Protein AF-A0A8T3LU41-F1 (afdb_monomer_lite)

Radius of gyration: 19.67 Å; chains: 1; bounding box: 50×42×49 Å

pLDDT: mean 90.22, std 8.87, range [57.34, 98.69]

Structure (mmCIF, N/CA/C/O backbone):
data_AF-A0A8T3LU41-F1
#
_entry.id   AF-A0A8T3LU41-F1
#
loop_
_atom_site.group_PDB
_atom_site.id
_atom_site.type_symbol
_atom_site.label_atom_id
_atom_site.label_alt_id
_atom_site.label_comp_id
_atom_site.label_asym_id
_atom_site.label_entity_id
_atom_site.label_seq_id
_atom_site.pdbx_PDB_ins_code
_atom_site.Cartn_x
_atom_site.Cartn_y
_atom_site.Cartn_z
_atom_site.occupancy
_atom_site.B_iso_or_equiv
_atom_site.auth_seq_id
_atom_site.auth_comp_id
_atom_site.auth_asym_id
_atom_site.auth_atom_id
_atom_site.pdbx_PDB_model_num
ATOM 1 N N . PRO A 1 1 ? 9.799 13.270 -17.208 1.00 57.34 1 PRO A N 1
ATOM 2 C CA . PRO A 1 1 ? 11.211 13.688 -16.975 1.00 57.34 1 PRO A CA 1
ATOM 3 C C . PRO A 1 1 ? 11.595 13.741 -15.487 1.00 57.34 1 PRO A C 1
ATOM 5 O O . PRO A 1 1 ? 12.651 13.237 -15.118 1.00 57.34 1 PRO A O 1
ATOM 8 N N . GLY A 1 2 ? 10.721 14.282 -14.623 1.00 73.06 2 GLY A N 1
ATOM 9 C CA . GLY A 1 2 ? 11.036 14.483 -13.202 1.00 73.06 2 GLY A CA 1
ATOM 10 C C . GLY A 1 2 ? 11.340 13.213 -12.392 1.00 73.06 2 GLY A C 1
ATOM 11 O O . GLY A 1 2 ? 12.185 13.254 -11.504 1.00 73.06 2 GLY A O 1
ATOM 12 N N . ALA A 1 3 ? 10.710 12.070 -12.693 1.00 74.19 3 ALA A N 1
ATOM 13 C CA . ALA A 1 3 ? 10.946 10.828 -11.945 1.00 74.19 3 ALA A CA 1
ATOM 14 C C . ALA A 1 3 ? 12.369 10.273 -12.144 1.00 74.19 3 ALA A C 1
ATOM 16 O O . ALA A 1 3 ? 13.062 10.038 -11.159 1.00 74.19 3 ALA A O 1
ATOM 17 N N . LEU A 1 4 ? 12.835 10.134 -13.392 1.00 77.62 4 LEU A N 1
ATOM 18 C CA . LEU A 1 4 ? 14.183 9.627 -13.700 1.00 77.62 4 LEU A CA 1
ATOM 19 C C . LEU A 1 4 ? 15.278 10.515 -13.098 1.00 77.62 4 LEU A C 1
ATOM 21 O O . LEU A 1 4 ? 16.237 10.003 -12.523 1.00 77.62 4 LEU A O 1
ATOM 25 N N . GLN A 1 5 ? 15.096 11.839 -13.147 1.00 80.00 5 GLN A N 1
ATOM 26 C CA . GLN A 1 5 ? 16.026 12.771 -12.513 1.00 80.00 5 GLN A CA 1
ATOM 27 C C . GLN A 1 5 ? 16.065 12.590 -10.989 1.00 80.00 5 GLN A C 1
ATOM 29 O O . GLN A 1 5 ? 17.136 12.663 -10.396 1.00 80.00 5 GLN A O 1
ATOM 34 N N . ARG A 1 6 ? 14.927 12.308 -10.339 1.00 78.50 6 ARG A N 1
ATOM 35 C CA . ARG A 1 6 ? 14.887 12.022 -8.896 1.00 78.50 6 ARG A CA 1
ATOM 36 C C . ARG A 1 6 ? 15.612 10.726 -8.537 1.00 78.50 6 ARG A C 1
ATOM 38 O O . ARG A 1 6 ? 16.368 10.737 -7.573 1.00 78.50 6 ARG A O 1
ATOM 45 N N . PHE A 1 7 ? 15.444 9.653 -9.314 1.00 77.75 7 PHE A N 1
ATOM 46 C CA . PHE A 1 7 ? 16.218 8.419 -9.114 1.00 77.75 7 PHE A CA 1
ATOM 47 C C . PHE A 1 7 ? 17.724 8.674 -9.254 1.00 77.75 7 PHE A C 1
ATOM 49 O O . PHE A 1 7 ? 18.499 8.247 -8.400 1.00 77.75 7 PHE A O 1
ATOM 56 N N . ALA A 1 8 ? 18.129 9.421 -10.289 1.00 78.44 8 ALA A N 1
ATOM 57 C CA . ALA A 1 8 ? 19.523 9.798 -10.505 1.00 78.44 8 ALA A CA 1
ATOM 58 C C . ALA A 1 8 ? 20.082 10.640 -9.344 1.00 78.44 8 ALA A C 1
ATOM 60 O O . ALA A 1 8 ? 21.148 10.325 -8.821 1.00 78.44 8 ALA A O 1
ATOM 61 N N . ASN A 1 9 ? 19.340 11.656 -8.889 1.00 79.88 9 ASN A N 1
ATOM 62 C CA . ASN A 1 9 ? 19.739 12.523 -7.775 1.00 79.88 9 ASN A CA 1
ATOM 63 C C . ASN A 1 9 ? 19.824 11.770 -6.440 1.00 79.88 9 ASN A C 1
ATOM 65 O O . ASN A 1 9 ? 20.700 12.059 -5.633 1.00 79.88 9 ASN A O 1
ATOM 69 N N . ALA A 1 10 ? 18.937 10.799 -6.211 1.00 73.44 10 ALA A N 1
ATOM 70 C CA . ALA A 1 10 ? 18.985 9.927 -5.038 1.00 73.44 10 ALA A CA 1
ATOM 71 C C . ALA A 1 10 ? 20.117 8.888 -5.120 1.00 73.44 10 ALA A C 1
ATOM 73 O O . ALA A 1 10 ? 20.327 8.127 -4.179 1.00 73.44 10 ALA A O 1
ATOM 74 N N . GLY A 1 11 ? 20.811 8.796 -6.262 1.00 75.00 11 GLY A N 1
ATOM 75 C CA . GLY A 1 11 ? 21.806 7.765 -6.526 1.00 75.00 11 GLY A CA 1
ATOM 76 C C . GLY A 1 11 ? 21.231 6.349 -6.478 1.00 75.00 11 GLY A C 1
ATOM 77 O O . GLY A 1 11 ? 22.011 5.400 -6.395 1.00 75.00 11 GLY A O 1
ATOM 78 N N . MET A 1 12 ? 19.907 6.190 -6.506 1.00 75.44 12 MET A N 1
ATOM 79 C CA . MET A 1 12 ? 19.256 4.906 -6.294 1.00 75.44 12 MET A CA 1
ATOM 80 C C . MET A 1 12 ? 19.425 4.050 -7.552 1.00 75.44 12 MET A C 1
ATOM 82 O O . MET A 1 12 ? 19.039 4.501 -8.630 1.00 75.44 12 MET A O 1
ATOM 86 N N . PRO A 1 13 ? 20.012 2.846 -7.466 1.00 76.00 13 PRO A N 1
ATOM 87 C CA . PRO A 1 13 ? 20.047 1.939 -8.603 1.00 76.00 13 PRO A CA 1
ATOM 88 C C . PRO A 1 13 ? 18.623 1.495 -8.956 1.00 76.00 13 PRO A C 1
ATOM 90 O O . PRO A 1 13 ? 17.845 1.146 -8.072 1.00 76.00 13 PRO A O 1
ATOM 93 N N . TYR A 1 14 ? 18.275 1.501 -10.243 1.00 78.56 14 TYR A N 1
ATOM 94 C CA . TYR A 1 14 ? 16.975 1.027 -10.718 1.00 78.56 14 TYR A CA 1
ATOM 95 C C . TYR A 1 14 ? 17.117 0.268 -12.045 1.00 78.56 14 TYR A C 1
ATOM 97 O O . TYR A 1 14 ? 17.849 0.719 -12.932 1.00 78.56 14 TYR A O 1
ATOM 105 N N . PRO A 1 15 ? 16.426 -0.871 -12.219 1.00 78.56 15 PRO A N 1
ATOM 106 C CA . PRO A 1 15 ? 16.186 -1.426 -13.543 1.00 78.56 15 PRO A CA 1
ATOM 107 C C . PRO A 1 15 ? 15.143 -0.562 -14.271 1.00 78.56 15 PRO A C 1
ATOM 109 O O . PRO A 1 15 ? 14.205 -0.046 -13.662 1.00 78.56 15 PRO A O 1
ATOM 112 N N . ASN A 1 16 ? 15.306 -0.385 -15.583 1.00 79.06 16 ASN A N 1
ATOM 113 C CA . ASN A 1 16 ? 14.401 0.415 -16.411 1.00 79.06 16 ASN A CA 1
ATOM 114 C C . ASN A 1 16 ? 13.978 -0.369 -17.656 1.00 79.06 16 ASN A C 1
ATOM 116 O O . ASN A 1 16 ? 14.805 -0.645 -18.522 1.00 79.06 16 ASN A O 1
ATOM 120 N N . GLY A 1 17 ? 12.688 -0.692 -17.761 1.00 79.06 17 GLY A N 1
ATOM 121 C CA . GLY A 1 17 ? 12.114 -1.396 -18.913 1.00 79.06 17 GLY A CA 1
ATOM 122 C C . GLY A 1 17 ? 11.902 -0.527 -20.160 1.00 79.06 17 GLY A C 1
ATOM 12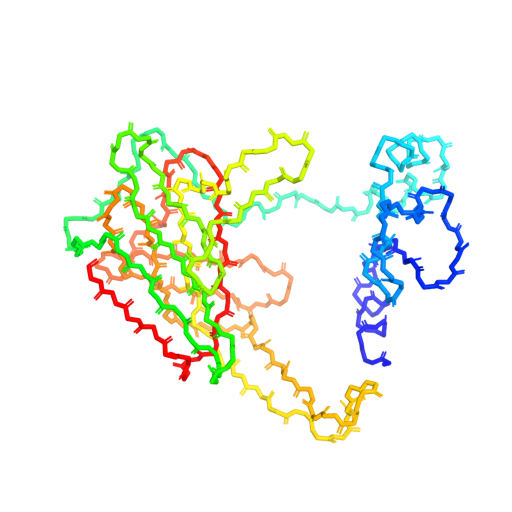3 O O . GLY A 1 17 ? 11.478 -1.050 -21.187 1.00 79.06 17 GLY A O 1
ATOM 124 N N . ILE A 1 18 ? 12.170 0.784 -20.084 1.00 76.69 18 ILE A N 1
ATOM 125 C CA . ILE A 1 18 ? 12.015 1.730 -21.204 1.00 76.69 18 ILE A CA 1
ATOM 126 C C . ILE A 1 18 ? 13.211 1.663 -22.157 1.00 76.69 18 ILE A C 1
ATOM 128 O O . ILE A 1 18 ? 13.024 1.566 -23.365 1.00 76.69 18 ILE A O 1
ATOM 132 N N . ASP A 1 19 ? 14.433 1.673 -21.619 1.00 67.19 19 ASP A N 1
ATOM 133 C CA . ASP A 1 19 ? 15.658 1.822 -22.421 1.00 67.19 19 ASP A CA 1
ATOM 134 C C . ASP A 1 19 ? 16.098 0.505 -23.095 1.00 67.19 19 ASP A C 1
ATOM 136 O O . ASP A 1 19 ? 17.157 0.441 -23.715 1.00 67.19 19 ASP A O 1
ATOM 140 N N . GLY A 1 20 ? 15.298 -0.565 -22.965 1.00 57.72 20 GLY A N 1
ATOM 141 C CA . GLY A 1 20 ? 15.475 -1.832 -23.687 1.00 57.72 20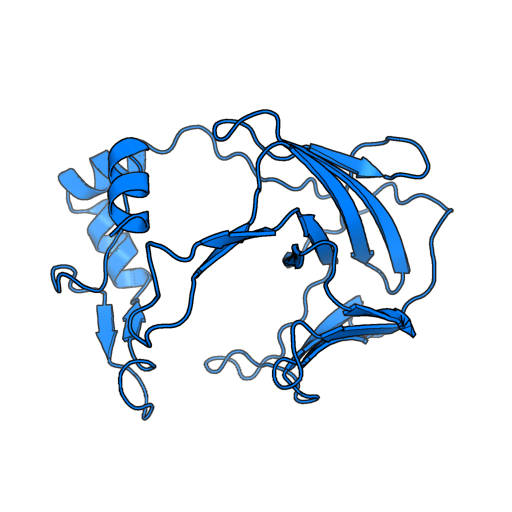 GLY A CA 1
ATOM 142 C C . GLY A 1 20 ? 16.754 -2.612 -23.357 1.00 57.72 20 GLY A C 1
ATOM 143 O O . GLY A 1 20 ? 17.119 -3.519 -24.095 1.00 57.72 20 GLY A O 1
ATOM 144 N N . GLY A 1 21 ? 17.446 -2.272 -22.267 1.00 64.81 21 GLY A N 1
ATOM 145 C CA . GLY A 1 21 ? 18.799 -2.764 -21.986 1.00 64.81 21 GLY A CA 1
ATOM 146 C C . GLY A 1 21 ? 18.903 -4.015 -21.114 1.00 64.81 21 GLY A C 1
ATOM 147 O O . GLY A 1 21 ? 20.021 -4.439 -20.828 1.00 64.81 21 GLY A O 1
ATOM 148 N N . TRP A 1 22 ? 17.786 -4.592 -20.661 1.00 74.88 22 TRP A N 1
ATOM 149 C CA . TRP A 1 22 ? 17.826 -5.700 -19.706 1.00 74.88 22 TRP A CA 1
ATOM 150 C C . TRP A 1 22 ? 17.143 -6.962 -20.245 1.00 74.88 22 TRP A C 1
ATOM 152 O O . TRP A 1 22 ? 15.945 -6.915 -20.533 1.00 74.88 22 TRP A O 1
ATOM 162 N N . PRO A 1 23 ? 17.864 -8.098 -20.345 1.00 78.56 23 PRO A N 1
ATOM 163 C CA . PRO A 1 23 ? 17.355 -9.324 -20.969 1.00 78.56 23 PRO A CA 1
ATOM 164 C C . PRO A 1 23 ? 16.219 -9.997 -20.183 1.00 78.56 23 PRO A C 1
ATOM 166 O O . PRO A 1 23 ? 15.550 -10.877 -20.712 1.00 78.56 23 PRO A O 1
ATOM 169 N N . TRP A 1 24 ? 15.979 -9.580 -18.938 1.00 87.06 24 TRP A N 1
ATOM 170 C CA . TRP A 1 24 ? 14.912 -10.101 -18.083 1.00 87.06 24 TRP A CA 1
ATOM 171 C C . TRP A 1 24 ? 13.568 -9.376 -18.236 1.00 87.06 24 TRP A C 1
ATOM 173 O O . TRP A 1 24 ? 12.600 -9.784 -17.605 1.00 87.06 24 TRP A O 1
ATOM 183 N N . TYR A 1 25 ? 13.456 -8.319 -19.047 1.00 90.25 25 TYR A N 1
ATOM 184 C CA . TYR A 1 25 ? 12.139 -7.777 -19.404 1.00 90.25 25 TYR A CA 1
ATOM 185 C C . TYR A 1 25 ? 11.573 -8.516 -20.613 1.00 90.25 25 TYR A C 1
ATOM 187 O O . TYR A 1 25 ? 12.199 -8.558 -21.670 1.00 90.25 25 TYR A O 1
ATOM 195 N N . GLN A 1 26 ? 10.360 -9.047 -20.485 1.00 88.44 26 GLN A N 1
ATOM 196 C CA . GLN A 1 26 ? 9.718 -9.828 -21.539 1.00 88.44 26 GLN A CA 1
ATOM 197 C C . GLN A 1 26 ? 8.291 -9.361 -21.797 1.00 88.44 26 GLN A C 1
ATOM 199 O O . GLN A 1 26 ? 7.607 -8.846 -20.910 1.00 88.44 26 GLN A O 1
ATOM 204 N N . ARG A 1 27 ? 7.835 -9.541 -23.041 1.00 90.62 27 ARG A N 1
ATOM 205 C CA . ARG A 1 27 ? 6.422 -9.384 -23.385 1.00 90.62 27 ARG A CA 1
ATOM 206 C C . ARG A 1 27 ? 5.726 -10.718 -23.148 1.00 90.62 27 ARG A C 1
ATOM 208 O O . ARG A 1 27 ? 6.137 -11.712 -23.736 1.00 90.62 27 ARG A O 1
ATOM 215 N N . TYR A 1 28 ? 4.707 -10.738 -22.298 1.00 88.62 28 TYR A N 1
ATOM 216 C CA . TYR A 1 28 ? 4.035 -11.972 -21.888 1.00 88.62 28 TYR A CA 1
ATOM 217 C C . TYR A 1 28 ? 2.511 -11.827 -21.927 1.00 88.62 28 TYR A C 1
ATOM 219 O O . TYR A 1 28 ? 1.967 -10.740 -21.715 1.00 88.62 28 TYR A O 1
ATOM 227 N N . GLY A 1 29 ? 1.831 -12.941 -22.202 1.00 87.06 29 GLY A N 1
ATOM 228 C CA . GLY A 1 29 ? 0.376 -13.015 -22.289 1.00 87.06 29 GLY A CA 1
ATOM 229 C C . GLY A 1 29 ? -0.209 -12.423 -23.576 1.00 87.06 29 GLY A C 1
ATOM 230 O O . GLY A 1 29 ? 0.495 -12.054 -24.515 1.00 87.06 29 GLY A O 1
ATOM 231 N N . SER A 1 30 ? -1.538 -12.349 -23.617 1.00 88.19 30 SER A N 1
ATOM 232 C CA . SER A 1 30 ? -2.324 -11.871 -24.766 1.00 88.19 30 SER A CA 1
ATOM 233 C C . SER A 1 30 ? -2.672 -10.380 -24.703 1.00 88.19 30 SER A C 1
ATOM 235 O O . SER A 1 30 ? -3.297 -9.848 -25.623 1.00 88.19 30 SER A O 1
ATOM 237 N N . ARG A 1 31 ? -2.292 -9.688 -23.621 1.00 90.38 31 ARG A N 1
ATOM 238 C CA . ARG A 1 31 ? -2.600 -8.268 -23.423 1.00 90.38 31 ARG A CA 1
ATOM 239 C C . ARG A 1 31 ? -1.860 -7.413 -24.460 1.00 90.38 31 ARG A C 1
ATOM 241 O O . ARG A 1 31 ? -0.708 -7.671 -24.810 1.00 90.38 31 ARG A O 1
ATOM 248 N N . GLY A 1 32 ? -2.526 -6.367 -24.943 1.00 92.38 32 GLY A N 1
ATOM 249 C CA . GLY A 1 32 ? -1.908 -5.379 -25.824 1.00 92.38 32 GLY A CA 1
ATOM 250 C C . GLY A 1 32 ? -0.893 -4.511 -25.079 1.00 92.38 32 GLY A C 1
ATOM 251 O O . GLY A 1 32 ? -1.042 -4.242 -23.884 1.00 92.38 32 GLY A O 1
ATOM 252 N N . ALA A 1 33 ? 0.129 -4.029 -25.789 1.00 89.69 33 ALA A N 1
ATOM 253 C CA . ALA A 1 33 ? 0.989 -2.977 -25.260 1.00 89.69 33 ALA A CA 1
ATOM 254 C C . ALA A 1 33 ? 0.140 -1.735 -24.901 1.00 89.69 33 ALA A C 1
ATOM 256 O O . ALA A 1 33 ? -0.801 -1.421 -25.631 1.00 89.69 33 ALA A O 1
ATOM 257 N N . PRO A 1 34 ? 0.452 -1.019 -23.804 1.00 89.50 34 PRO A N 1
ATOM 258 C CA . PRO A 1 34 ? 1.630 -1.174 -22.942 1.00 89.50 34 PRO A CA 1
ATOM 259 C C . PRO A 1 34 ? 1.476 -2.175 -21.774 1.00 89.50 34 PRO A C 1
ATOM 261 O O . PRO A 1 34 ? 2.394 -2.289 -20.967 1.00 89.50 34 PRO A O 1
ATOM 264 N N . HIS A 1 35 ? 0.375 -2.926 -21.677 1.00 90.44 35 HIS A N 1
ATOM 265 C CA . HIS A 1 35 ? 0.000 -3.739 -20.503 1.00 90.44 35 HIS A CA 1
ATOM 266 C C . HIS A 1 35 ? 0.510 -5.187 -20.527 1.00 90.44 35 HIS A C 1
ATOM 268 O O . HIS A 1 35 ? -0.131 -6.084 -19.985 1.00 90.44 35 HIS A O 1
ATOM 274 N N . ASN A 1 36 ? 1.632 -5.428 -21.198 1.00 92.31 36 ASN A N 1
ATOM 275 C CA . ASN A 1 36 ? 2.164 -6.771 -21.421 1.00 92.31 36 ASN A CA 1
ATOM 276 C C . ASN A 1 36 ? 3.664 -6.893 -21.141 1.00 92.31 36 ASN A C 1
ATOM 278 O O . ASN A 1 36 ? 4.271 -7.858 -21.585 1.00 92.31 36 ASN A O 1
ATOM 282 N N . LEU A 1 37 ? 4.281 -5.911 -20.473 1.00 91.56 37 LEU A N 1
ATOM 283 C CA . LEU A 1 37 ? 5.681 -5.988 -20.046 1.00 91.56 37 LEU A CA 1
ATOM 284 C C . LEU A 1 37 ? 5.771 -6.631 -18.660 1.00 91.56 37 LEU A C 1
ATOM 286 O O . LEU A 1 37 ? 5.194 -6.106 -17.712 1.00 91.56 37 LEU A O 1
ATOM 290 N N . TYR A 1 38 ? 6.540 -7.704 -18.545 1.00 91.06 38 TYR A N 1
ATOM 291 C CA . TYR A 1 38 ? 6.796 -8.427 -17.302 1.00 91.06 38 TYR A CA 1
ATOM 292 C C . TYR A 1 38 ? 8.304 -8.569 -17.072 1.00 91.06 38 TYR A C 1
ATOM 294 O O . TYR A 1 38 ? 9.107 -8.321 -17.977 1.00 91.06 38 TYR A O 1
ATOM 302 N N . VAL A 1 39 ? 8.684 -8.945 -15.851 1.00 91.06 39 VAL A N 1
ATOM 303 C CA . VAL A 1 39 ? 10.070 -9.229 -15.460 1.00 91.06 39 VAL A CA 1
ATOM 304 C C . VAL A 1 39 ? 10.210 -10.711 -15.145 1.00 91.06 39 VAL A C 1
ATOM 306 O O . VAL A 1 39 ? 9.471 -11.232 -14.314 1.00 91.06 39 VAL A O 1
ATOM 309 N N . ASP A 1 40 ? 11.196 -11.356 -15.755 1.00 90.62 40 ASP A N 1
ATOM 310 C CA . ASP A 1 40 ? 11.737 -12.633 -15.304 1.00 90.62 40 ASP A CA 1
ATOM 311 C C . ASP A 1 40 ? 12.601 -12.397 -14.055 1.00 90.62 40 ASP A C 1
ATOM 313 O O . ASP A 1 40 ? 13.739 -11.923 -14.126 1.00 90.62 40 ASP A O 1
ATOM 317 N N . LEU A 1 41 ? 12.024 -12.667 -12.882 1.00 89.81 41 LEU A N 1
ATOM 318 C CA . LEU A 1 41 ? 12.687 -12.429 -11.601 1.00 89.81 41 LEU A CA 1
ATOM 319 C C . LEU A 1 41 ? 13.887 -13.353 -11.374 1.00 89.81 41 LEU A C 1
ATOM 321 O O . LEU A 1 41 ? 14.828 -12.939 -10.697 1.00 89.81 41 LEU A O 1
ATOM 325 N N . GLU A 1 42 ? 13.864 -14.577 -11.903 1.00 90.31 42 GLU A N 1
ATOM 326 C CA . GLU A 1 42 ? 14.973 -15.526 -11.766 1.00 90.31 42 GLU A CA 1
ATOM 327 C C . GLU A 1 42 ? 16.145 -15.076 -12.637 1.00 90.31 42 GLU A C 1
ATOM 329 O O . GLU A 1 42 ? 17.227 -14.808 -12.112 1.00 90.31 42 GLU A O 1
ATOM 334 N N . GLY A 1 43 ? 15.891 -14.811 -13.923 1.00 89.06 43 GLY A N 1
ATOM 335 C CA . GLY A 1 43 ? 16.901 -14.270 -14.831 1.00 89.06 43 GLY A CA 1
ATOM 336 C C . GLY A 1 43 ? 17.483 -12.931 -14.358 1.00 89.06 43 GLY A C 1
ATOM 337 O O . GLY A 1 43 ? 18.683 -12.680 -14.502 1.00 89.06 43 GLY A O 1
ATOM 338 N N . MET A 1 44 ? 16.669 -12.073 -13.730 1.00 88.56 44 MET A N 1
ATOM 339 C CA . MET A 1 44 ? 17.159 -10.843 -13.102 1.00 88.56 44 MET A CA 1
ATOM 340 C C . MET A 1 44 ? 18.101 -11.136 -11.925 1.00 88.56 44 MET A C 1
ATOM 342 O O . MET A 1 44 ? 19.168 -10.527 -11.841 1.00 88.56 44 MET A O 1
ATOM 346 N N . ARG A 1 45 ? 17.735 -12.045 -11.010 1.00 88.06 45 ARG A N 1
ATOM 347 C CA . ARG A 1 45 ? 18.567 -12.402 -9.843 1.00 88.06 45 ARG A CA 1
ATOM 348 C C . ARG A 1 45 ? 19.903 -13.005 -10.266 1.00 88.06 45 ARG A C 1
ATOM 350 O O . ARG A 1 45 ? 20.936 -12.593 -9.739 1.00 88.06 45 ARG A O 1
ATOM 357 N N . ASP A 1 46 ? 19.894 -13.890 -11.255 1.00 88.38 46 ASP A N 1
ATOM 358 C CA . ASP A 1 46 ? 21.111 -14.488 -11.805 1.00 88.38 46 ASP A CA 1
ATOM 359 C C . ASP A 1 46 ? 22.031 -13.432 -12.420 1.00 88.38 46 ASP A C 1
ATOM 361 O O . ASP A 1 46 ? 23.242 -13.420 -12.175 1.00 88.38 46 ASP A O 1
ATOM 365 N N . ALA A 1 47 ? 21.467 -12.481 -13.167 1.00 83.94 47 ALA A N 1
ATOM 366 C CA . ALA A 1 47 ? 22.242 -11.383 -13.725 1.00 83.94 47 ALA A CA 1
ATOM 367 C C . ALA A 1 47 ? 22.821 -10.460 -12.640 1.00 83.94 47 ALA A C 1
ATOM 369 O O . ALA A 1 47 ? 23.978 -10.051 -12.750 1.00 83.94 47 ALA A O 1
ATOM 370 N N . LEU A 1 48 ? 22.062 -10.153 -11.580 1.00 83.69 48 LEU A N 1
ATOM 371 C CA . LEU A 1 48 ? 22.559 -9.382 -10.433 1.00 83.69 48 LEU A CA 1
ATOM 372 C C . LEU A 1 48 ? 23.713 -10.100 -9.713 1.00 83.69 48 LEU A C 1
ATOM 374 O O . LEU A 1 48 ? 24.653 -9.440 -9.275 1.00 83.69 48 LEU A O 1
ATOM 378 N N . ALA A 1 49 ? 23.667 -11.431 -9.610 1.00 84.19 49 ALA A N 1
ATOM 379 C CA . ALA A 1 49 ? 24.698 -12.227 -8.944 1.00 84.19 49 ALA A CA 1
ATOM 380 C C . ALA A 1 49 ? 25.983 -12.379 -9.778 1.00 84.19 49 ALA A C 1
ATOM 382 O O . ALA A 1 49 ? 27.079 -12.442 -9.220 1.00 84.19 49 ALA A O 1
ATOM 383 N N . THR A 1 50 ? 25.864 -12.433 -11.106 1.00 84.88 50 THR A N 1
ATOM 384 C CA . THR A 1 50 ? 26.978 -12.764 -12.013 1.00 84.88 50 THR A CA 1
ATOM 385 C C . THR A 1 50 ? 27.626 -11.550 -12.678 1.00 84.88 50 THR A C 1
ATOM 387 O O . THR A 1 50 ? 28.804 -11.595 -13.037 1.00 84.88 50 THR A O 1
ATOM 390 N N . ASN A 1 51 ? 26.907 -10.437 -12.830 1.00 84.94 51 ASN A N 1
ATOM 391 C CA . ASN A 1 51 ? 27.447 -9.219 -13.423 1.00 84.94 51 ASN A CA 1
ATOM 392 C C . ASN A 1 51 ? 28.027 -8.298 -12.340 1.00 84.94 51 ASN A C 1
ATOM 394 O O . ASN A 1 51 ? 27.293 -7.728 -11.537 1.00 84.94 51 ASN A O 1
ATOM 398 N N . THR A 1 52 ? 29.343 -8.073 -12.356 1.00 83.44 52 THR A N 1
ATOM 399 C CA . THR A 1 52 ? 30.046 -7.283 -11.328 1.00 83.44 52 THR A CA 1
ATOM 400 C C . THR A 1 52 ? 29.510 -5.858 -11.168 1.00 83.44 52 THR A C 1
ATOM 402 O O . THR A 1 52 ? 29.443 -5.355 -10.049 1.00 83.44 52 THR A O 1
ATOM 405 N N . ARG A 1 53 ? 29.090 -5.200 -12.259 1.00 82.12 53 ARG A N 1
ATOM 406 C CA . ARG A 1 53 ? 28.508 -3.849 -12.190 1.00 82.12 53 ARG A CA 1
ATOM 407 C C . ARG A 1 53 ? 27.150 -3.875 -11.495 1.00 82.12 53 ARG A C 1
ATOM 409 O O . ARG A 1 53 ? 26.864 -2.992 -10.695 1.00 82.12 53 ARG A O 1
ATOM 416 N N . LEU A 1 54 ? 26.315 -4.859 -11.815 1.00 78.00 54 LEU A N 1
ATOM 417 C CA . LEU A 1 54 ? 25.001 -5.014 -11.198 1.00 78.00 54 LEU A CA 1
ATOM 418 C C . LEU A 1 54 ? 25.100 -5.418 -9.734 1.00 78.00 54 LEU A C 1
ATOM 420 O O . LEU A 1 54 ? 24.420 -4.824 -8.901 1.00 78.00 54 LEU A O 1
ATOM 424 N N . LYS A 1 55 ? 26.005 -6.346 -9.419 1.00 81.38 55 LYS A N 1
ATOM 425 C CA . LYS A 1 55 ? 26.331 -6.712 -8.047 1.00 81.38 55 LYS A CA 1
ATOM 426 C C . LYS A 1 55 ? 26.766 -5.491 -7.238 1.00 81.38 55 LYS A C 1
ATOM 428 O O . LYS A 1 55 ? 26.201 -5.232 -6.185 1.00 81.38 55 LYS A O 1
ATOM 433 N N . ALA A 1 56 ? 27.693 -4.690 -7.767 1.00 82.31 56 ALA A N 1
ATOM 434 C CA . ALA A 1 56 ? 28.147 -3.474 -7.099 1.00 82.31 56 ALA A CA 1
ATOM 435 C C . ALA A 1 56 ? 27.017 -2.455 -6.875 1.00 82.31 56 ALA A C 1
ATOM 437 O O . ALA A 1 56 ? 27.060 -1.716 -5.902 1.00 82.31 56 ALA A O 1
ATOM 438 N N . LEU A 1 57 ? 26.008 -2.394 -7.751 1.00 77.56 57 LEU A N 1
ATOM 439 C CA . LEU A 1 57 ? 24.824 -1.557 -7.539 1.00 77.56 57 LEU A CA 1
ATOM 440 C C . LEU A 1 57 ? 23.891 -2.136 -6.468 1.00 77.56 57 LEU A C 1
ATOM 442 O O . LEU A 1 57 ? 23.389 -1.371 -5.653 1.00 77.56 57 LEU A O 1
ATOM 446 N N . ALA A 1 58 ? 23.671 -3.452 -6.453 1.00 75.25 58 ALA A N 1
ATOM 447 C CA . ALA A 1 58 ? 22.861 -4.122 -5.436 1.00 75.25 58 ALA A CA 1
ATOM 448 C C . ALA A 1 58 ? 23.485 -4.005 -4.034 1.00 75.25 58 ALA A C 1
ATOM 450 O O . ALA A 1 58 ? 22.775 -3.747 -3.068 1.00 75.25 58 ALA A O 1
ATOM 451 N N . ASP A 1 59 ? 24.813 -4.090 -3.940 1.00 78.88 59 ASP A N 1
ATOM 452 C CA . ASP A 1 59 ? 25.566 -3.957 -2.687 1.00 78.88 59 ASP A CA 1
ATOM 453 C C . ASP A 1 59 ? 25.557 -2.512 -2.123 1.00 78.88 59 ASP A C 1
ATOM 455 O O . ASP A 1 59 ? 26.031 -2.286 -1.014 1.00 78.88 59 ASP A O 1
ATOM 459 N N . ARG A 1 60 ? 25.025 -1.515 -2.857 1.00 74.75 60 ARG A N 1
ATOM 460 C CA . ARG A 1 60 ? 24.848 -0.128 -2.362 1.00 74.75 60 ARG A CA 1
ATOM 461 C C . ARG A 1 60 ? 23.614 0.059 -1.485 1.00 74.75 60 ARG A C 1
ATOM 463 O O . ARG A 1 60 ? 23.393 1.165 -0.996 1.00 74.75 60 ARG A O 1
ATOM 470 N N . VAL A 1 61 ? 22.763 -0.954 -1.372 1.00 66.62 61 VAL A N 1
ATOM 471 C CA . VAL A 1 61 ? 21.600 -0.887 -0.491 1.00 66.62 61 VAL A CA 1
ATOM 472 C C . VAL A 1 61 ? 22.108 -1.017 0.947 1.00 66.62 61 VAL A C 1
ATOM 474 O O . VAL A 1 61 ? 22.679 -2.042 1.307 1.00 66.62 61 VAL A O 1
ATOM 477 N N . ASP A 1 62 ? 21.933 0.045 1.737 1.00 65.19 62 ASP A N 1
ATOM 478 C CA . ASP A 1 62 ? 22.202 0.053 3.180 1.00 65.19 62 ASP A CA 1
ATOM 479 C C . ASP A 1 62 ? 21.269 -0.926 3.928 1.00 65.19 62 ASP A C 1
ATOM 481 O O . ASP A 1 62 ? 20.466 -1.642 3.326 1.00 65.19 62 ASP A O 1
ATOM 485 N N . GLU A 1 63 ? 21.346 -0.951 5.263 1.00 68.69 63 GLU A N 1
ATOM 486 C CA . GLU A 1 63 ? 20.455 -1.743 6.117 1.00 68.69 63 GLU A CA 1
ATOM 487 C C . GLU A 1 63 ? 18.986 -1.658 5.672 1.00 68.69 63 GLU A C 1
ATOM 489 O O . GLU A 1 63 ? 18.418 -0.572 5.513 1.00 68.69 63 GLU A O 1
ATOM 494 N N . LEU A 1 64 ? 18.359 -2.825 5.496 1.00 67.81 64 LEU A N 1
ATOM 495 C CA . LEU A 1 64 ? 16.931 -2.923 5.229 1.00 67.81 64 LEU A CA 1
ATOM 496 C C . LEU A 1 64 ? 16.167 -2.295 6.395 1.00 67.81 64 LEU A C 1
ATOM 498 O O . LEU A 1 64 ? 16.306 -2.714 7.541 1.00 67.81 64 LEU A O 1
ATOM 502 N N . ARG A 1 65 ? 15.326 -1.309 6.087 1.00 69.06 65 ARG A N 1
ATOM 503 C CA . ARG A 1 65 ? 14.450 -0.649 7.061 1.00 69.06 65 ARG A CA 1
ATOM 504 C C . ARG A 1 65 ? 13.012 -1.077 6.795 1.00 69.06 65 ARG A C 1
ATOM 506 O O . ARG A 1 65 ? 12.308 -0.369 6.069 1.00 69.06 65 ARG A O 1
ATOM 513 N N . PRO A 1 66 ? 12.580 -2.249 7.293 1.00 74.12 66 PRO A N 1
ATOM 514 C CA . PRO A 1 66 ? 11.193 -2.654 7.147 1.00 74.12 66 PRO A CA 1
ATOM 515 C C . PRO A 1 66 ? 10.308 -1.610 7.846 1.00 74.12 66 PRO A C 1
ATOM 517 O O . PRO A 1 66 ? 10.576 -1.259 8.994 1.00 74.12 66 PRO A O 1
ATOM 520 N N . PRO A 1 67 ? 9.269 -1.081 7.180 1.00 79.19 67 PRO A N 1
ATOM 521 C CA . PRO A 1 67 ? 8.399 -0.069 7.781 1.00 79.19 67 PRO A CA 1
ATOM 522 C C . PRO A 1 67 ? 7.485 -0.636 8.879 1.00 79.19 67 PRO A C 1
ATOM 524 O O . PRO A 1 67 ? 6.808 0.134 9.554 1.00 79.19 67 PRO A O 1
ATOM 527 N N . TRP A 1 68 ? 7.457 -1.963 9.048 1.00 89.50 68 TRP A N 1
ATOM 528 C CA . TRP A 1 68 ? 6.485 -2.690 9.860 1.00 89.50 68 TRP A CA 1
ATOM 529 C C . TRP A 1 68 ? 7.160 -3.560 10.914 1.00 89.50 68 TRP A C 1
ATOM 531 O O . TRP A 1 68 ? 8.204 -4.161 10.653 1.00 89.50 68 TRP A O 1
ATOM 541 N N . GLN A 1 69 ? 6.509 -3.667 12.069 1.00 92.12 69 GLN A N 1
ATOM 542 C CA . GLN A 1 69 ? 6.844 -4.615 13.125 1.00 92.12 69 GLN A CA 1
ATOM 543 C C . GLN A 1 69 ? 5.764 -5.695 13.178 1.00 92.12 69 GLN A C 1
ATOM 545 O O . GLN A 1 69 ? 4.574 -5.399 13.033 1.00 92.12 69 GLN A O 1
ATOM 550 N N . PHE A 1 70 ? 6.188 -6.946 13.354 1.00 95.19 70 PHE A N 1
ATOM 551 C CA . PHE A 1 70 ? 5.296 -8.098 13.369 1.00 95.19 70 PHE A CA 1
ATOM 552 C C . PHE A 1 70 ? 5.441 -8.876 14.671 1.00 95.19 70 PHE A C 1
ATOM 554 O O . PHE A 1 70 ? 6.557 -9.090 15.141 1.00 95.19 70 PHE A O 1
ATOM 561 N N . SER A 1 71 ? 4.311 -9.322 15.208 1.00 96.06 71 SER A N 1
ATOM 562 C CA . SER A 1 71 ? 4.219 -10.167 16.398 1.00 96.06 71 SER A CA 1
ATOM 563 C C . SER A 1 71 ? 3.064 -11.142 16.209 1.00 96.06 71 SER A C 1
ATOM 565 O O . SER A 1 71 ? 2.023 -10.749 15.684 1.00 96.06 71 SER A O 1
ATOM 567 N N . ASP A 1 72 ? 3.218 -12.396 16.635 1.00 95.31 72 ASP A N 1
ATOM 568 C CA . ASP A 1 72 ? 2.110 -13.365 16.647 1.00 95.31 72 ASP A CA 1
ATOM 569 C C . ASP A 1 72 ? 0.965 -12.886 17.568 1.00 95.31 72 ASP A C 1
ATOM 571 O O . ASP A 1 72 ? -0.225 -13.081 17.287 1.00 95.31 72 ASP A O 1
ATOM 575 N N . GLU A 1 73 ? 1.328 -12.145 18.618 1.00 95.12 73 GLU A N 1
ATOM 576 C CA . GLU A 1 73 ? 0.435 -11.518 19.590 1.00 95.12 73 GLU A CA 1
ATOM 577 C C . GLU A 1 73 ? 0.651 -9.993 19.587 1.00 95.12 73 GLU A C 1
ATOM 579 O O . GLU A 1 73 ? 1.259 -9.448 20.509 1.00 95.12 73 GLU A O 1
ATOM 584 N N . PRO A 1 74 ? 0.204 -9.276 18.536 1.00 95.81 74 PRO A N 1
ATOM 585 C CA . PRO A 1 74 ? 0.385 -7.833 18.458 1.00 95.81 74 PRO A CA 1
ATOM 586 C C . PRO A 1 74 ? -0.450 -7.145 19.542 1.00 95.81 74 PRO A C 1
ATOM 588 O O . PRO A 1 74 ? -1.629 -7.470 19.729 1.00 95.81 74 PRO A O 1
ATOM 591 N N . ALA A 1 75 ? 0.144 -6.165 20.224 1.00 95.25 75 ALA A N 1
ATOM 592 C CA . ALA A 1 75 ? -0.521 -5.363 21.250 1.00 95.25 75 ALA A CA 1
ATOM 593 C C . ALA A 1 75 ? -1.508 -4.353 20.625 1.00 95.25 75 ALA A C 1
ATOM 595 O O . ALA A 1 75 ? -1.234 -3.159 20.526 1.00 95.25 75 ALA A O 1
ATOM 596 N N . LEU A 1 76 ? -2.662 -4.843 20.162 1.00 96.56 76 LEU A N 1
ATOM 597 C CA . LEU A 1 76 ? -3.717 -4.017 19.570 1.00 96.56 76 LEU A CA 1
ATOM 598 C C . LEU A 1 76 ? -4.546 -3.320 20.671 1.00 96.56 76 LEU A C 1
ATOM 600 O O . LEU A 1 76 ? -5.026 -4.011 21.574 1.00 96.56 76 LEU A O 1
ATOM 604 N N . PRO A 1 77 ? -4.789 -1.997 20.591 1.00 96.69 77 PRO A N 1
ATOM 605 C CA . PRO A 1 77 ? -5.617 -1.291 21.569 1.00 96.69 77 PRO A CA 1
ATOM 606 C C . PRO A 1 77 ? -7.059 -1.813 21.631 1.00 96.69 77 PRO A C 1
ATOM 608 O O . PRO A 1 77 ? -7.620 -2.255 20.627 1.00 96.69 77 PRO A O 1
ATOM 611 N N . GLU A 1 78 ? -7.718 -1.686 22.786 1.00 95.94 78 GLU A N 1
ATOM 612 C CA . GLU A 1 78 ? -9.154 -1.994 22.886 1.00 95.94 78 GLU A CA 1
ATOM 613 C C . GLU A 1 78 ? -9.992 -1.053 22.005 1.00 95.94 78 GLU A C 1
ATOM 615 O O . GLU A 1 78 ? -10.932 -1.490 21.330 1.00 95.94 78 GLU A O 1
ATOM 620 N N . GLU A 1 79 ? -9.623 0.234 21.959 1.00 97.50 79 GLU A N 1
ATOM 621 C CA . GLU A 1 79 ? -10.293 1.239 21.136 1.00 97.50 79 GLU A CA 1
ATOM 622 C C . GLU A 1 79 ? -10.134 0.921 19.646 1.00 97.50 79 GLU A C 1
ATOM 624 O O . GLU A 1 79 ? -9.079 1.084 19.032 1.00 97.50 79 GLU A O 1
ATOM 629 N N . SER A 1 80 ? -11.222 0.438 19.060 1.00 97.44 80 SER A N 1
ATOM 630 C CA . SER A 1 80 ? -11.271 -0.004 17.674 1.00 97.44 80 SER A CA 1
ATOM 631 C C . SER A 1 80 ? -12.715 -0.172 17.225 1.00 97.44 80 SER A C 1
ATOM 633 O O . SER A 1 80 ? -13.645 -0.237 18.034 1.00 97.44 80 SER A O 1
ATOM 635 N N . ARG A 1 81 ? -12.916 -0.254 15.912 1.00 97.56 81 ARG A N 1
ATOM 636 C CA . ARG A 1 81 ? -14.245 -0.389 15.305 1.00 97.56 81 ARG A CA 1
ATOM 637 C C . ARG A 1 81 ? -14.301 -1.667 14.487 1.00 97.56 81 ARG A C 1
ATOM 639 O O . ARG A 1 81 ? -13.367 -1.940 13.743 1.00 97.56 81 ARG A O 1
ATOM 646 N N . SER A 1 82 ? -15.379 -2.436 14.599 1.00 97.62 82 SER A N 1
ATOM 647 C CA . SER A 1 82 ? -15.606 -3.571 13.699 1.00 97.62 82 SER A CA 1
ATOM 648 C C . SER A 1 82 ? -15.837 -3.056 12.281 1.00 97.62 82 SER A C 1
ATOM 650 O O . SER A 1 82 ? -16.662 -2.162 12.088 1.00 97.62 82 SER A O 1
ATOM 652 N N . VAL A 1 83 ? -15.113 -3.607 11.309 1.00 97.56 83 VAL A N 1
ATOM 653 C CA . VAL A 1 83 ? -15.226 -3.238 9.894 1.00 97.56 83 VAL A CA 1
ATOM 654 C C . VAL A 1 83 ? -15.119 -4.507 9.062 1.00 97.56 83 VAL A C 1
ATOM 656 O O . VAL A 1 83 ? -14.076 -5.155 9.037 1.00 97.56 83 VAL A O 1
ATOM 659 N N . ASN A 1 84 ? -16.199 -4.849 8.365 1.00 96.50 84 ASN A N 1
ATOM 660 C CA . ASN A 1 84 ? -16.229 -5.993 7.461 1.00 96.50 84 ASN A CA 1
ATOM 661 C C . ASN A 1 84 ? -15.883 -5.590 6.033 1.00 96.50 84 ASN A C 1
ATOM 663 O O . ASN A 1 84 ? -15.438 -6.423 5.248 1.00 96.50 84 ASN A O 1
ATOM 667 N N . LYS A 1 85 ? -16.098 -4.326 5.669 1.00 97.50 85 LYS A N 1
ATOM 668 C CA . LYS A 1 85 ? -15.816 -3.839 4.327 1.00 97.50 85 LYS A CA 1
ATOM 669 C C . LYS A 1 85 ? -15.277 -2.420 4.339 1.00 97.50 85 LYS A C 1
ATOM 671 O O . LYS A 1 85 ? -15.800 -1.554 5.032 1.00 97.50 85 LYS A O 1
ATOM 676 N N . VAL A 1 86 ? -14.266 -2.189 3.509 1.00 97.75 86 VAL A N 1
ATOM 677 C CA . VAL A 1 86 ? -13.683 -0.879 3.220 1.00 97.75 86 VAL A CA 1
ATOM 678 C C . VAL A 1 86 ? -13.872 -0.602 1.735 1.00 97.75 86 VAL A C 1
ATOM 680 O O . VAL A 1 86 ? -13.299 -1.297 0.901 1.00 97.75 86 VAL A O 1
ATOM 683 N N . ASP A 1 87 ? -14.668 0.407 1.394 1.00 96.56 87 ASP A N 1
ATOM 684 C CA . ASP A 1 87 ? -14.867 0.876 0.020 1.00 96.56 87 ASP A CA 1
ATOM 685 C C . ASP A 1 87 ? -14.141 2.209 -0.186 1.00 96.56 87 ASP A C 1
ATOM 687 O O . ASP A 1 87 ? -14.391 3.190 0.520 1.00 96.56 87 ASP A O 1
ATOM 691 N N . ILE A 1 88 ? -13.274 2.266 -1.195 1.00 96.19 88 ILE A N 1
ATOM 692 C CA . ILE A 1 88 ? -12.442 3.424 -1.521 1.00 96.19 88 ILE A CA 1
ATOM 693 C C . ILE A 1 88 ? -12.826 3.947 -2.902 1.00 96.19 88 ILE A C 1
ATOM 695 O O . ILE A 1 88 ? -12.994 3.193 -3.864 1.00 96.19 88 ILE A O 1
ATOM 699 N N . ARG A 1 89 ? -12.971 5.272 -3.004 1.00 91.62 89 ARG A N 1
ATOM 700 C CA . ARG A 1 89 ? -13.204 5.981 -4.265 1.00 91.62 89 ARG A CA 1
ATOM 701 C C . ARG A 1 89 ? -12.254 7.160 -4.387 1.00 91.62 89 ARG A C 1
ATOM 703 O O . ARG A 1 89 ? -12.344 8.119 -3.619 1.00 91.62 89 ARG A O 1
ATOM 710 N N . THR A 1 90 ? -11.389 7.109 -5.394 1.00 83.44 90 THR A N 1
ATOM 711 C CA . THR A 1 90 ? -10.481 8.217 -5.733 1.00 83.44 90 THR A CA 1
ATOM 712 C C . TH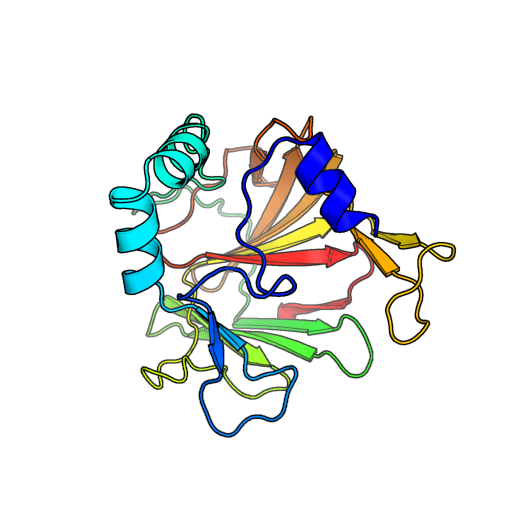R A 1 90 ? -11.056 9.114 -6.831 1.00 83.44 90 THR A C 1
ATOM 714 O O . THR A 1 90 ? -10.712 10.291 -6.904 1.00 83.44 90 THR A O 1
ATOM 717 N N . ASN A 1 91 ? -11.980 8.597 -7.649 1.00 80.88 91 ASN A N 1
ATOM 718 C CA . ASN A 1 91 ? -12.859 9.370 -8.530 1.00 80.88 91 ASN A CA 1
ATOM 719 C C . ASN A 1 91 ? -14.129 8.559 -8.883 1.00 80.88 91 ASN A C 1
ATOM 721 O O . ASN A 1 91 ? -14.437 7.562 -8.229 1.00 80.88 91 ASN A O 1
ATOM 725 N N . SER A 1 92 ? -14.895 8.985 -9.894 1.00 76.19 92 SER A N 1
ATOM 726 C CA . SER A 1 92 ? -16.133 8.310 -10.320 1.00 76.19 92 SER A CA 1
ATOM 727 C C . SER A 1 92 ? -15.925 6.919 -10.932 1.00 76.19 92 SER A C 1
ATOM 729 O O . SER A 1 92 ? -16.866 6.128 -10.961 1.00 76.19 92 SER A O 1
ATOM 731 N N . TYR A 1 93 ? -14.724 6.622 -11.429 1.00 76.56 93 TYR A N 1
ATOM 732 C CA . TYR A 1 93 ? -14.399 5.388 -12.147 1.00 76.56 93 TYR A CA 1
ATOM 733 C C . TYR A 1 93 ? -13.599 4.409 -11.284 1.00 76.56 93 TYR A C 1
ATOM 735 O O . TYR A 1 93 ? -13.869 3.209 -11.302 1.00 76.56 93 TYR A O 1
ATOM 743 N N . TRP A 1 94 ? -12.653 4.913 -10.494 1.00 85.44 94 TRP A N 1
ATOM 744 C CA . TRP A 1 94 ? -11.793 4.098 -9.644 1.00 85.44 94 TRP A CA 1
ATOM 745 C C . TRP A 1 94 ? -12.461 3.830 -8.302 1.00 85.44 94 TRP A C 1
ATOM 747 O O . TRP A 1 94 ? -12.459 4.668 -7.395 1.00 85.44 94 TRP A O 1
ATOM 757 N N . ARG A 1 95 ? -13.044 2.634 -8.215 1.00 91.12 95 ARG A N 1
ATOM 758 C CA . ARG A 1 95 ? -13.583 2.042 -6.993 1.00 91.12 95 ARG A CA 1
ATOM 759 C C . ARG A 1 95 ? -12.859 0.737 -6.699 1.00 91.12 95 ARG A C 1
ATOM 761 O O . ARG A 1 95 ? -12.825 -0.146 -7.550 1.00 91.12 95 ARG A O 1
ATOM 768 N N . PHE A 1 96 ? -12.330 0.612 -5.500 1.00 95.62 96 PHE A N 1
ATOM 769 C CA . PHE A 1 96 ? -11.665 -0.594 -5.024 1.00 95.62 96 PHE A CA 1
ATOM 770 C C . PHE A 1 96 ? -11.866 -0.708 -3.521 1.00 95.62 96 PHE A C 1
ATOM 772 O O . PHE A 1 96 ? -12.369 0.222 -2.887 1.00 95.62 96 PHE A O 1
ATOM 779 N N . GLY A 1 97 ? -11.532 -1.851 -2.947 1.00 96.88 97 GLY A N 1
ATOM 780 C CA . GLY A 1 97 ? -11.803 -2.065 -1.540 1.00 96.88 97 GLY A CA 1
ATOM 781 C C . GLY A 1 97 ? -11.372 -3.418 -1.026 1.00 96.88 97 GLY A C 1
ATOM 782 O O . GLY A 1 97 ? -10.797 -4.229 -1.751 1.00 96.88 97 GLY A O 1
ATOM 783 N N . PHE A 1 98 ? -11.702 -3.643 0.235 1.00 98.31 98 PHE A N 1
ATOM 784 C CA . PHE A 1 98 ? -11.305 -4.808 1.008 1.00 98.31 98 PHE A CA 1
ATOM 785 C C . PHE A 1 98 ? -12.520 -5.367 1.732 1.00 98.31 98 PHE A C 1
ATOM 787 O O . PHE A 1 98 ? -13.291 -4.600 2.308 1.00 98.31 98 PHE A O 1
ATOM 794 N N . THR A 1 99 ? -12.698 -6.684 1.696 1.00 98.19 99 THR A N 1
ATOM 795 C CA . THR A 1 99 ? -13.754 -7.380 2.443 1.00 98.19 99 THR A CA 1
ATOM 796 C C . THR A 1 99 ? -13.115 -8.370 3.401 1.00 98.19 99 THR A C 1
ATOM 798 O O . THR A 1 99 ? -12.321 -9.201 2.975 1.00 98.19 99 THR A O 1
ATOM 801 N N . TRP A 1 100 ? -13.439 -8.264 4.684 1.00 98.44 100 TRP A N 1
ATOM 802 C CA . TRP A 1 100 ? -12.978 -9.177 5.718 1.00 98.44 100 TRP A CA 1
ATOM 803 C C . TRP A 1 100 ? -13.568 -10.574 5.510 1.00 98.44 100 TRP A C 1
ATOM 805 O O . TRP A 1 100 ? -14.787 -10.738 5.425 1.00 98.44 100 TRP A O 1
ATOM 815 N N . ASP A 1 101 ? -12.698 -11.574 5.465 1.00 98.06 101 ASP A N 1
ATOM 816 C CA . ASP A 1 101 ? -13.036 -12.987 5.539 1.00 98.06 101 ASP A CA 1
ATOM 817 C C . ASP A 1 101 ? -12.623 -13.507 6.920 1.00 98.06 101 ASP A C 1
ATOM 819 O O . ASP A 1 101 ? -11.444 -13.717 7.204 1.00 98.06 101 ASP A O 1
ATOM 823 N N . ALA A 1 102 ? -13.613 -13.717 7.789 1.00 97.56 102 ALA A N 1
ATOM 824 C CA . ALA A 1 102 ? -13.386 -14.183 9.152 1.00 97.56 102 ALA A CA 1
ATOM 825 C C . ALA A 1 102 ? -12.912 -15.643 9.234 1.00 97.56 102 ALA A C 1
ATOM 827 O O . ALA A 1 102 ? -12.306 -16.014 10.232 1.00 97.56 102 ALA A O 1
ATOM 828 N N . ALA A 1 103 ? -13.199 -16.476 8.228 1.00 97.44 103 ALA A N 1
ATOM 829 C CA . ALA A 1 103 ? -12.783 -17.877 8.236 1.00 97.44 103 ALA A CA 1
ATOM 830 C C . ALA A 1 103 ? -11.295 -18.020 7.905 1.00 97.44 103 ALA A C 1
ATOM 832 O O . ALA A 1 103 ? -10.626 -18.907 8.431 1.00 97.44 103 ALA A O 1
ATOM 833 N N . GLN A 1 104 ? -10.796 -17.148 7.030 1.00 96.75 104 GLN A N 1
ATOM 834 C CA . GLN A 1 104 ? -9.395 -17.117 6.610 1.00 96.75 104 GLN A CA 1
ATOM 835 C C . GLN A 1 104 ? -8.556 -16.083 7.375 1.00 96.75 104 GLN A C 1
ATOM 837 O O . GLN A 1 104 ? -7.338 -16.075 7.244 1.00 96.75 104 GLN A O 1
ATOM 842 N N . GLU A 1 105 ? -9.202 -15.219 8.157 1.00 97.19 105 GLU A N 1
ATOM 843 C CA . GLU A 1 105 ? -8.595 -14.103 8.885 1.00 97.19 105 GLU A CA 1
ATOM 844 C C . GLU A 1 105 ? -7.812 -13.116 7.993 1.00 97.19 105 GLU A C 1
ATOM 846 O O . GLU A 1 105 ? -6.745 -12.612 8.353 1.00 97.19 105 GLU A O 1
ATOM 851 N N . VAL A 1 106 ? -8.372 -12.792 6.824 1.00 98.19 106 VAL A N 1
ATOM 852 C CA . VAL A 1 106 ? -7.750 -11.938 5.794 1.00 98.19 106 VAL A CA 1
ATOM 853 C C . VAL A 1 106 ? -8.736 -10.940 5.194 1.00 98.19 106 VAL A C 1
ATOM 855 O O . VAL A 1 106 ? -9.951 -11.081 5.305 1.00 98.19 106 VAL A O 1
ATOM 858 N N . TYR A 1 107 ? -8.217 -9.928 4.505 1.00 98.38 107 TYR A N 1
ATOM 859 C CA . TYR A 1 107 ? -8.996 -8.972 3.727 1.00 98.38 107 TYR A CA 1
ATOM 860 C C . TYR A 1 107 ? -8.879 -9.259 2.232 1.00 98.38 107 TYR A C 1
ATOM 862 O O . TYR A 1 107 ? -7.832 -9.036 1.639 1.00 98.38 107 TYR A O 1
ATOM 870 N N . LEU A 1 108 ? -9.966 -9.678 1.590 1.00 98.19 108 LEU A N 1
ATOM 871 C CA . LEU A 1 108 ? -10.014 -9.909 0.148 1.00 98.19 108 LEU A CA 1
ATOM 872 C C . LEU A 1 108 ? -10.069 -8.578 -0.607 1.00 98.19 108 LEU A C 1
ATOM 874 O O . LEU A 1 108 ? -11.026 -7.807 -0.455 1.00 98.19 108 LEU A O 1
ATOM 878 N N . ARG A 1 109 ? -9.057 -8.308 -1.438 1.00 97.81 109 ARG A N 1
ATOM 879 C CA . ARG A 1 109 ? -9.014 -7.107 -2.280 1.00 97.81 109 ARG A CA 1
ATOM 880 C C . ARG A 1 109 ? -9.941 -7.254 -3.483 1.00 97.81 109 ARG A C 1
ATOM 882 O O . ARG A 1 109 ? -9.934 -8.271 -4.173 1.00 97.81 109 ARG A O 1
ATOM 889 N N . SER A 1 110 ? -10.685 -6.198 -3.788 1.00 96.75 110 SER A N 1
ATOM 890 C CA . SER A 1 110 ? -11.530 -6.114 -4.979 1.00 96.75 110 SER A CA 1
ATOM 891 C C . SER A 1 110 ? -11.313 -4.815 -5.746 1.00 96.75 110 SER A C 1
ATOM 893 O O . SER A 1 110 ? -11.158 -3.757 -5.136 1.00 96.75 110 SER A O 1
ATOM 895 N N . ASP A 1 111 ? -11.387 -4.888 -7.075 1.00 94.44 111 ASP A N 1
ATOM 896 C CA . ASP A 1 111 ? -11.548 -3.719 -7.939 1.00 94.44 111 ASP A CA 1
ATOM 897 C C . ASP A 1 111 ? -12.931 -3.765 -8.577 1.00 94.44 111 ASP A C 1
ATOM 899 O O . ASP A 1 111 ? -13.369 -4.767 -9.138 1.00 94.44 111 ASP A O 1
ATOM 903 N N . ALA A 1 112 ? -13.662 -2.664 -8.452 1.00 89.75 112 ALA A N 1
ATOM 904 C CA . ALA A 1 112 ? -15.012 -2.512 -8.971 1.00 89.75 112 ALA A CA 1
ATOM 905 C C . ALA A 1 112 ? -16.020 -3.607 -8.565 1.00 89.75 112 ALA A C 1
ATOM 907 O O . ALA A 1 112 ? -17.048 -3.737 -9.230 1.00 89.75 112 ALA A O 1
ATOM 908 N N . GLY A 1 113 ? -15.778 -4.294 -7.442 1.00 87.38 113 GLY A N 1
ATOM 909 C CA . GLY A 1 113 ? -16.612 -5.379 -6.914 1.00 87.38 113 GLY A CA 1
ATOM 910 C C . GLY A 1 113 ? -16.185 -6.781 -7.356 1.00 87.38 113 GLY A C 1
ATOM 911 O O . GLY A 1 113 ? -16.844 -7.745 -6.984 1.00 87.38 113 GLY A O 1
ATOM 912 N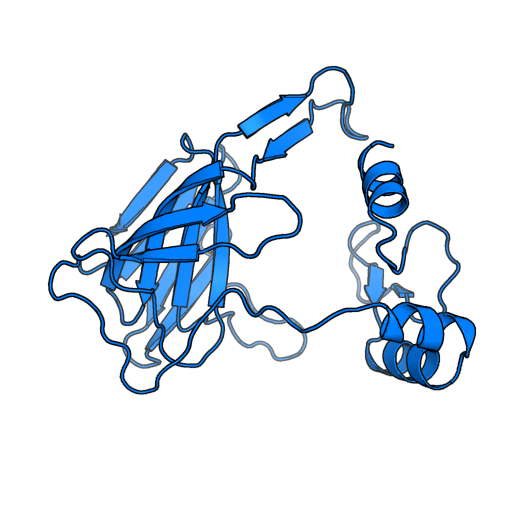 N . VAL A 1 114 ? -15.102 -6.902 -8.125 1.00 93.62 114 VAL A N 1
ATOM 913 C CA . VAL A 1 114 ? -14.516 -8.182 -8.537 1.00 93.62 114 VAL A CA 1
ATOM 914 C C . VAL A 1 114 ? -13.270 -8.432 -7.699 1.00 93.62 114 VAL A C 1
ATOM 916 O O . VAL A 1 114 ? -12.410 -7.553 -7.617 1.00 93.62 114 VAL A O 1
ATOM 919 N N . PHE A 1 115 ? -13.180 -9.596 -7.052 1.00 96.12 115 PHE A N 1
ATOM 920 C CA . PHE A 1 115 ? -11.976 -9.968 -6.313 1.00 96.12 115 PHE A CA 1
ATOM 921 C C . PHE A 1 115 ? -10.792 -10.103 -7.262 1.00 96.12 115 PHE A C 1
ATOM 923 O O . PHE A 1 115 ? -10.925 -10.590 -8.383 1.00 96.12 115 PHE A O 1
ATOM 930 N N . ILE A 1 116 ? -9.647 -9.602 -6.815 1.00 95.81 116 ILE A N 1
ATOM 931 C CA . ILE A 1 116 ? -8.431 -9.592 -7.618 1.00 95.81 116 ILE A CA 1
ATOM 932 C C . ILE A 1 116 ? -7.620 -10.818 -7.266 1.00 95.81 116 ILE A C 1
ATOM 934 O O . ILE A 1 116 ? -7.393 -11.094 -6.091 1.00 95.81 116 ILE A O 1
ATOM 938 N N . GLU A 1 117 ? -7.187 -11.524 -8.299 1.00 95.44 117 GLU A N 1
ATOM 939 C CA . GLU A 1 117 ? -6.459 -12.779 -8.199 1.00 95.44 117 GLU A CA 1
ATOM 940 C C . GLU A 1 117 ? -5.072 -12.636 -8.825 1.00 95.44 117 GLU A C 1
ATOM 942 O O . GLU A 1 117 ? -4.862 -11.846 -9.753 1.00 95.44 117 GLU A O 1
ATOM 947 N N . ASP A 1 118 ? -4.122 -13.409 -8.314 1.00 93.12 118 ASP A N 1
ATOM 948 C CA . ASP A 1 118 ? -2.854 -13.654 -8.988 1.00 93.12 118 ASP A CA 1
ATOM 949 C C . ASP A 1 118 ? -3.107 -14.556 -10.206 1.00 93.12 118 ASP A C 1
ATOM 951 O O . ASP A 1 118 ? -3.597 -15.675 -10.073 1.00 93.12 118 ASP A O 1
ATOM 955 N N . GLU A 1 119 ? -2.777 -14.073 -11.405 1.00 90.56 119 GLU A N 1
ATOM 956 C CA . GLU A 1 119 ? -3.027 -14.787 -12.665 1.00 90.56 119 GLU A CA 1
ATOM 957 C C . GLU A 1 119 ? -2.286 -16.136 -12.747 1.00 90.56 119 GLU A C 1
ATOM 959 O O . GLU A 1 119 ? -2.769 -17.057 -13.403 1.00 90.56 119 GLU A O 1
ATOM 964 N N . ALA A 1 120 ? -1.134 -16.282 -12.083 1.00 89.31 120 ALA A N 1
ATOM 965 C CA . ALA A 1 120 ? -0.343 -17.509 -12.127 1.00 89.31 120 ALA A CA 1
ATOM 966 C C . ALA A 1 120 ? -0.900 -18.609 -11.211 1.00 89.31 120 ALA A C 1
ATOM 968 O O . ALA A 1 120 ? -0.750 -19.792 -11.520 1.00 89.31 120 ALA A O 1
ATOM 969 N N . THR A 1 121 ? -1.524 -18.237 -10.090 1.00 94.00 121 THR A N 1
ATOM 970 C CA . THR A 1 121 ? -2.015 -19.196 -9.083 1.00 94.00 121 THR A CA 1
ATOM 971 C C . THR A 1 121 ? -3.539 -19.293 -9.020 1.00 94.00 121 THR A C 1
ATOM 973 O O . THR A 1 121 ? -4.059 -20.270 -8.482 1.00 94.00 121 THR A O 1
ATOM 976 N N . GLY A 1 122 ? -4.259 -18.300 -9.547 1.00 94.38 122 GLY A N 1
ATOM 977 C CA . GLY A 1 122 ? -5.708 -18.146 -9.397 1.00 94.38 122 GLY A CA 1
ATOM 978 C C . GLY A 1 122 ? -6.145 -17.800 -7.970 1.00 94.38 122 GLY A C 1
ATOM 979 O O . GLY A 1 122 ? -7.320 -17.928 -7.640 1.00 94.38 122 GLY A O 1
ATOM 980 N N . GLN A 1 123 ? -5.216 -17.424 -7.087 1.00 95.31 123 GLN A N 1
ATOM 981 C CA . GLN A 1 123 ? -5.530 -17.122 -5.691 1.00 95.31 123 GLN A CA 1
ATOM 982 C C . GLN A 1 123 ? -5.886 -15.649 -5.515 1.00 95.31 123 GLN A C 1
ATOM 984 O O . GLN A 1 123 ? -5.196 -14.772 -6.034 1.00 95.31 123 GLN A O 1
ATOM 989 N N . ALA A 1 124 ? -6.929 -15.376 -4.731 1.00 95.62 124 ALA A N 1
ATOM 990 C CA . ALA A 1 124 ? -7.309 -14.015 -4.377 1.00 95.62 124 ALA A CA 1
ATOM 991 C C . ALA A 1 124 ? -6.205 -13.311 -3.570 1.00 95.62 124 ALA A C 1
ATOM 993 O O . ALA A 1 124 ? -5.556 -13.908 -2.710 1.00 95.62 124 ALA A O 1
ATOM 994 N N . LEU A 1 125 ? -6.033 -12.011 -3.808 1.00 97.00 125 LEU A N 1
ATOM 995 C CA . LEU A 1 125 ? -5.183 -11.158 -2.986 1.00 97.00 125 LEU A CA 1
ATOM 996 C C . LEU A 1 125 ? -5.843 -10.959 -1.620 1.00 97.00 125 LEU A C 1
ATOM 998 O O . LEU A 1 125 ? -6.901 -10.331 -1.513 1.00 97.00 125 LEU A O 1
ATOM 1002 N N . ALA A 1 126 ? -5.197 -11.507 -0.596 1.00 97.75 126 ALA A N 1
ATOM 1003 C CA . ALA A 1 126 ? -5.760 -11.691 0.733 1.00 97.75 126 ALA A CA 1
ATOM 1004 C C . ALA A 1 126 ? -4.776 -11.249 1.841 1.00 97.75 126 ALA A C 1
ATOM 1006 O O . ALA A 1 126 ? -4.276 -12.084 2.597 1.00 97.75 126 ALA A O 1
ATOM 1007 N N . PRO A 1 127 ? -4.440 -9.948 1.942 1.00 98.00 127 PRO A N 1
ATOM 1008 C CA . PRO A 1 127 ? -3.626 -9.420 3.034 1.00 98.00 127 PRO A CA 1
ATOM 1009 C C . PRO A 1 127 ? -4.229 -9.691 4.419 1.00 98.00 127 PRO A C 1
ATOM 1011 O O . PRO A 1 127 ? -5.431 -9.531 4.626 1.00 98.00 127 PRO A O 1
ATOM 1014 N N . THR A 1 128 ? -3.382 -10.009 5.400 1.00 98.19 128 THR A N 1
ATOM 1015 C CA . THR A 1 128 ? -3.784 -10.098 6.818 1.00 98.19 128 THR A CA 1
ATOM 1016 C C . THR A 1 128 ? -4.000 -8.712 7.425 1.00 98.19 128 THR A C 1
ATOM 1018 O O . THR A 1 128 ? -4.781 -8.546 8.365 1.00 98.19 128 THR A O 1
ATOM 1021 N N . SER A 1 129 ? -3.311 -7.704 6.880 1.00 98.38 129 SER A N 1
ATOM 1022 C CA . SER A 1 129 ? -3.393 -6.318 7.331 1.00 98.38 129 SER A CA 1
ATOM 1023 C C . SER A 1 129 ? -3.444 -5.344 6.157 1.00 98.38 129 SER A C 1
ATOM 1025 O O . SER A 1 129 ? -2.682 -5.461 5.196 1.00 98.38 129 SER A O 1
ATOM 1027 N N . VAL A 1 130 ? -4.317 -4.345 6.245 1.00 98.50 130 VAL A N 1
ATOM 1028 C CA . VAL A 1 130 ? -4.402 -3.238 5.286 1.00 98.50 130 VAL A CA 1
ATOM 1029 C C . VAL A 1 130 ? -4.118 -1.937 6.022 1.00 98.50 130 VAL A C 1
ATOM 1031 O O . VAL A 1 130 ? -4.774 -1.631 7.012 1.00 98.50 130 VAL A O 1
ATOM 1034 N N . ILE A 1 131 ? -3.168 -1.148 5.536 1.00 98.25 131 ILE A N 1
ATOM 1035 C CA . ILE A 1 131 ? -2.890 0.196 6.042 1.00 98.25 131 ILE A CA 1
ATOM 1036 C C . ILE A 1 131 ? -3.379 1.200 5.015 1.00 98.25 131 ILE A C 1
ATOM 1038 O O . ILE A 1 131 ? -2.933 1.187 3.872 1.00 98.25 131 ILE A O 1
ATOM 1042 N N . VAL A 1 132 ? -4.259 2.102 5.436 1.00 98.31 132 VAL A N 1
ATOM 1043 C CA . VAL A 1 132 ? -4.645 3.273 4.650 1.00 98.31 132 VAL A CA 1
ATOM 1044 C C . VAL A 1 132 ? -3.945 4.493 5.230 1.00 98.31 132 VAL A C 1
ATOM 1046 O O . VAL A 1 132 ? -4.299 4.959 6.311 1.00 98.31 132 VAL A O 1
ATOM 1049 N N . GLN A 1 133 ? -2.961 5.026 4.511 1.00 98.31 133 GLN A N 1
ATOM 1050 C CA . GLN A 1 133 ? -2.242 6.244 4.875 1.00 98.31 133 GLN A CA 1
ATOM 1051 C C . GLN A 1 133 ? -2.873 7.452 4.189 1.00 98.31 133 GLN A C 1
ATOM 1053 O O . GLN A 1 133 ? -3.004 7.472 2.964 1.00 98.31 133 GLN A O 1
ATOM 1058 N N . ARG A 1 134 ? -3.230 8.484 4.962 1.00 98.06 134 ARG A N 1
ATOM 1059 C CA . ARG A 1 134 ? -3.688 9.762 4.411 1.00 98.06 134 ARG A CA 1
ATOM 1060 C C . ARG A 1 134 ? -2.515 10.718 4.258 1.00 98.06 134 ARG A C 1
ATOM 1062 O O . ARG A 1 134 ? -1.802 10.983 5.223 1.00 98.06 134 ARG A O 1
ATOM 1069 N N . VAL A 1 135 ? -2.337 11.244 3.051 1.00 98.06 135 VAL A N 1
ATOM 1070 C CA . VAL A 1 135 ? -1.254 12.175 2.705 1.00 98.06 135 VAL A CA 1
ATOM 1071 C C . VAL A 1 135 ? -1.808 13.408 2.007 1.00 98.06 135 VAL A C 1
ATOM 1073 O O . VAL A 1 135 ? -2.864 13.358 1.375 1.00 98.06 135 VAL A O 1
ATOM 1076 N N . THR A 1 136 ? -1.103 14.531 2.098 1.00 97.12 136 THR A N 1
ATOM 1077 C CA . THR A 1 136 ? -1.439 15.689 1.269 1.00 97.12 136 THR A CA 1
ATOM 1078 C C . THR A 1 136 ? -1.059 15.406 -0.182 1.00 97.12 136 THR A C 1
ATOM 1080 O O . THR A 1 136 ? -0.107 14.670 -0.473 1.00 97.12 136 THR A O 1
ATOM 1083 N N . GLN A 1 137 ? -1.825 15.982 -1.105 1.00 94.62 137 GLN A N 1
ATOM 1084 C CA . GLN A 1 137 ? -1.615 15.804 -2.532 1.00 94.62 137 GLN A CA 1
ATOM 1085 C C . GLN A 1 137 ? -1.612 17.151 -3.246 1.00 94.62 137 GLN A C 1
ATOM 1087 O O . GLN A 1 137 ? -2.545 17.940 -3.122 1.00 94.62 137 GLN A O 1
ATOM 1092 N N . GLU A 1 138 ? -0.593 17.364 -4.064 1.00 93.12 138 GLU A N 1
ATOM 1093 C CA . GLU A 1 138 ? -0.452 18.529 -4.925 1.00 93.12 138 GLU A CA 1
ATOM 1094 C C . GLU A 1 138 ? -0.775 18.161 -6.379 1.00 93.12 138 GLU A C 1
ATOM 1096 O O . GLU A 1 138 ? -0.473 17.063 -6.855 1.00 93.12 138 GLU A O 1
ATOM 1101 N N . THR A 1 139 ? -1.404 19.086 -7.107 1.00 92.38 139 THR A N 1
ATOM 1102 C CA . THR A 1 139 ? -1.571 18.964 -8.560 1.00 92.38 139 THR A CA 1
ATOM 1103 C C . THR A 1 139 ? -0.480 19.750 -9.270 1.00 92.38 139 THR A C 1
ATOM 1105 O O . THR A 1 139 ? -0.404 20.965 -9.122 1.00 92.38 139 THR A O 1
ATOM 1108 N N . VAL A 1 140 ? 0.312 19.055 -10.081 1.00 90.56 140 VAL A N 1
ATOM 1109 C CA . VAL A 1 140 ? 1.431 19.606 -10.848 1.00 90.56 140 VAL A CA 1
ATOM 1110 C C . VAL A 1 140 ? 0.965 19.845 -12.284 1.00 90.56 140 VAL A C 1
ATOM 1112 O O . VAL A 1 140 ? 0.706 18.895 -13.028 1.00 90.56 140 VAL A O 1
ATOM 1115 N N . TYR A 1 141 ? 0.801 21.116 -12.655 1.00 88.88 141 TYR A N 1
ATOM 1116 C CA . TYR A 1 141 ? 0.234 21.525 -13.948 1.00 88.88 141 TYR A CA 1
ATOM 1117 C C . TYR A 1 141 ? 1.279 21.710 -15.057 1.00 88.88 141 TYR A C 1
ATOM 1119 O O . TYR A 1 141 ? 0.953 21.576 -16.232 1.00 88.88 141 TYR A O 1
ATOM 1127 N N . ASP A 1 142 ? 2.518 22.020 -14.693 1.00 88.81 142 ASP A N 1
ATOM 1128 C CA . ASP A 1 142 ? 3.632 22.348 -15.588 1.00 88.81 142 ASP A CA 1
ATOM 1129 C C . ASP A 1 142 ? 4.409 21.119 -16.095 1.00 88.81 142 ASP A C 1
ATOM 1131 O O . ASP A 1 142 ? 5.188 21.222 -17.039 1.00 88.81 142 ASP A O 1
ATOM 1135 N N . ASP A 1 143 ? 4.155 19.941 -15.522 1.00 82.81 143 ASP A N 1
ATOM 1136 C CA . ASP A 1 143 ? 4.683 18.650 -15.974 1.00 82.81 143 ASP A CA 1
ATOM 1137 C C . ASP A 1 143 ? 3.504 17.665 -16.141 1.00 82.81 143 ASP A C 1
ATOM 1139 O O . ASP A 1 143 ? 3.266 16.841 -15.248 1.00 82.81 143 ASP A O 1
ATOM 1143 N N . PRO A 1 144 ? 2.727 17.740 -17.244 1.00 85.06 144 PRO A N 1
ATOM 1144 C CA . PRO A 1 144 ? 1.615 16.828 -17.503 1.00 85.06 144 PRO A CA 1
ATOM 1145 C C . PRO A 1 144 ? 2.089 15.427 -17.917 1.00 85.06 144 PRO A C 1
ATOM 1147 O O . PRO A 1 144 ? 3.202 15.217 -18.413 1.00 85.06 144 PRO A O 1
ATOM 1150 N N . ASP A 1 145 ? 1.230 14.435 -17.697 1.00 84.69 145 ASP A N 1
ATOM 1151 C CA . ASP A 1 145 ? 1.440 13.065 -18.150 1.00 84.69 145 ASP A CA 1
ATOM 1152 C C . ASP A 1 145 ? 1.445 12.947 -19.693 1.00 84.69 145 ASP A C 1
ATOM 1154 O O . ASP A 1 145 ? 1.115 13.907 -20.393 1.00 84.69 145 ASP A O 1
ATOM 1158 N N . PRO A 1 146 ? 1.839 11.790 -20.268 1.00 82.88 146 PRO A N 1
ATOM 1159 C CA . PRO A 1 146 ? 1.828 11.607 -21.723 1.00 82.88 146 PRO A CA 1
ATOM 1160 C C . PRO A 1 146 ? 0.450 11.783 -22.385 1.00 82.88 146 PRO A C 1
ATOM 1162 O O . PRO A 1 146 ? 0.388 11.962 -23.597 1.00 82.88 146 PRO A O 1
ATOM 1165 N N . GLY A 1 147 ? -0.641 11.718 -21.614 1.00 84.75 147 GLY A N 1
ATOM 1166 C CA . GLY A 1 147 ? -2.007 11.980 -22.065 1.00 84.75 147 GLY A CA 1
ATOM 1167 C C . GLY A 1 147 ? -2.436 13.447 -21.939 1.00 84.75 147 GLY A C 1
ATOM 1168 O O . GLY A 1 147 ? -3.558 13.773 -22.316 1.00 84.75 147 GLY A O 1
ATOM 1169 N N . GLY A 1 148 ? -1.570 14.332 -21.434 1.00 87.25 148 GLY A N 1
ATOM 1170 C CA . GLY A 1 148 ? -1.840 15.760 -21.256 1.00 87.25 148 GLY A CA 1
ATOM 1171 C C . GLY A 1 148 ? -2.547 16.122 -19.945 1.00 87.25 148 GLY A C 1
ATOM 1172 O O . GLY A 1 148 ? -2.916 17.281 -19.763 1.00 87.25 148 GLY A O 1
ATOM 1173 N N . PHE A 1 149 ? -2.735 15.176 -19.021 1.00 87.81 149 PHE A N 1
ATOM 1174 C CA . PHE A 1 149 ? -3.367 15.444 -17.728 1.00 87.81 149 PHE A CA 1
ATOM 1175 C C . PHE A 1 149 ? -2.333 15.893 -16.686 1.00 87.81 149 PHE A C 1
ATOM 1177 O O . PHE A 1 149 ? -1.206 15.390 -16.680 1.00 87.81 149 PHE A O 1
ATOM 1184 N N . PRO A 1 150 ? -2.680 16.820 -15.772 1.00 89.69 150 PRO A N 1
ATOM 1185 C CA . PRO A 1 150 ? -1.759 17.247 -14.727 1.00 89.69 150 PRO A CA 1
ATOM 1186 C C . PRO A 1 150 ? -1.447 16.082 -13.785 1.00 89.69 150 PRO A C 1
ATOM 1188 O O . PRO A 1 150 ? -2.322 15.278 -13.445 1.00 89.69 150 PRO A O 1
ATOM 1191 N N . ARG A 1 151 ? -0.195 15.997 -13.333 1.00 89.56 151 ARG A N 1
ATOM 1192 C CA . ARG A 1 151 ? 0.229 14.935 -12.417 1.00 89.56 151 ARG A CA 1
ATOM 1193 C C . ARG A 1 151 ? -0.237 15.223 -10.993 1.00 89.56 151 ARG A C 1
ATOM 1195 O O . ARG A 1 151 ? -0.432 16.370 -10.598 1.00 89.56 151 ARG A O 1
ATOM 1202 N N . ARG A 1 152 ? -0.398 14.160 -10.205 1.00 89.31 152 ARG A N 1
ATOM 1203 C CA . ARG A 1 152 ? -0.672 14.231 -8.765 1.00 89.31 152 ARG A CA 1
ATOM 1204 C C . ARG A 1 152 ? 0.595 13.844 -8.009 1.00 89.31 152 ARG A C 1
ATOM 1206 O O . ARG A 1 152 ? 1.093 12.735 -8.192 1.00 89.31 152 ARG A O 1
ATOM 1213 N N . LEU A 1 153 ? 1.121 14.748 -7.190 1.00 90.81 153 LEU A N 1
ATOM 1214 C CA . LEU A 1 153 ? 2.252 14.490 -6.306 1.00 90.81 153 LEU A CA 1
ATOM 1215 C C . LEU A 1 153 ? 1.727 14.200 -4.899 1.00 90.81 153 LEU A C 1
ATOM 1217 O O . LEU A 1 153 ? 0.990 15.004 -4.341 1.00 90.81 153 LEU A O 1
ATOM 1221 N N . GLN A 1 154 ? 2.100 13.056 -4.331 1.00 93.88 154 GLN A N 1
ATOM 1222 C CA . GLN A 1 154 ? 1.777 12.690 -2.951 1.00 93.88 154 GLN A CA 1
ATOM 1223 C C . GLN A 1 154 ? 2.959 13.027 -2.035 1.00 93.88 154 GLN A C 1
ATOM 1225 O O . GLN A 1 154 ? 4.090 12.612 -2.305 1.00 93.88 154 GLN A O 1
ATOM 1230 N N . HIS A 1 155 ? 2.716 13.763 -0.950 1.00 95.38 155 HIS A N 1
ATOM 1231 C CA . HIS A 1 155 ? 3.766 14.128 0.003 1.00 95.38 155 HIS A CA 1
ATOM 1232 C C . HIS A 1 155 ? 3.926 13.040 1.069 1.00 95.38 155 HIS A C 1
ATOM 1234 O O . HIS A 1 155 ? 3.092 12.888 1.956 1.00 95.38 155 HIS A O 1
ATOM 1240 N N . LEU A 1 156 ? 5.021 12.283 0.976 1.00 95.12 156 LEU A N 1
ATOM 1241 C CA . LEU A 1 156 ? 5.311 11.152 1.869 1.00 95.12 156 LEU A CA 1
ATOM 1242 C C . LEU A 1 156 ? 6.243 11.504 3.039 1.00 95.12 156 LEU A C 1
ATOM 1244 O O . LEU A 1 156 ? 6.489 10.653 3.885 1.00 95.12 156 LEU A O 1
ATOM 1248 N N . VAL A 1 157 ? 6.798 12.720 3.060 1.00 95.81 157 VAL A N 1
ATOM 1249 C CA . VAL A 1 157 ? 7.573 13.285 4.178 1.00 95.81 157 VAL A CA 1
ATOM 1250 C C . VAL A 1 157 ? 6.669 14.280 4.893 1.00 95.81 157 VAL A C 1
ATOM 1252 O O . VAL A 1 157 ? 6.071 15.136 4.245 1.00 95.81 157 VAL A O 1
ATOM 1255 N N . GLY A 1 158 ? 6.564 14.155 6.209 1.00 96.81 158 GLY A N 1
ATOM 1256 C CA . GLY A 1 158 ? 5.607 14.883 7.030 1.00 96.81 158 GLY A CA 1
ATOM 1257 C C . GLY A 1 158 ? 4.957 13.958 8.048 1.00 96.81 158 GLY A C 1
ATOM 1258 O O . GLY A 1 158 ? 5.555 12.972 8.470 1.00 96.81 158 GLY A O 1
ATOM 1259 N N . SER A 1 159 ? 3.734 14.275 8.439 1.00 97.88 159 SER A N 1
ATOM 1260 C CA . SER A 1 159 ? 2.939 13.451 9.340 1.00 97.88 159 SER A CA 1
ATOM 1261 C C . SER A 1 159 ? 1.467 13.512 8.963 1.00 97.88 159 SER A C 1
ATOM 1263 O O . SER A 1 159 ? 1.036 14.405 8.227 1.00 97.88 159 SER A O 1
ATOM 1265 N N . GLY A 1 160 ? 0.684 12.557 9.454 1.00 98.19 160 GLY A N 1
ATOM 1266 C CA . GLY A 1 160 ? -0.743 12.530 9.178 1.00 98.19 160 GLY A CA 1
ATOM 1267 C C . GLY A 1 160 ? -1.483 11.385 9.847 1.00 98.19 160 GLY A C 1
ATOM 1268 O O . GLY A 1 160 ? -0.945 10.641 10.669 1.00 98.19 160 GLY A O 1
ATOM 1269 N N . ASP A 1 161 ? -2.754 11.278 9.482 1.00 98.50 161 ASP A N 1
ATOM 1270 C CA . ASP A 1 161 ? -3.642 10.208 9.913 1.00 98.50 161 ASP A CA 1
ATOM 1271 C C . ASP A 1 161 ? -3.489 8.964 9.041 1.00 98.50 161 ASP A C 1
ATOM 1273 O O . ASP A 1 161 ? -3.207 9.030 7.840 1.00 98.50 161 ASP A O 1
ATOM 1277 N N . ALA A 1 162 ? -3.711 7.811 9.653 1.00 98.56 162 ALA A N 1
ATOM 1278 C CA . ALA A 1 162 ? -3.810 6.545 8.960 1.00 98.56 162 ALA A CA 1
ATOM 1279 C C . ALA A 1 162 ? -4.803 5.615 9.663 1.00 98.56 162 ALA A C 1
ATOM 1281 O O . ALA A 1 162 ? -5.336 5.910 10.735 1.00 98.56 162 ALA A O 1
ATOM 1282 N N . THR A 1 163 ? -5.090 4.481 9.041 1.00 98.69 163 THR A N 1
ATOM 1283 C CA . THR A 1 163 ? -5.934 3.442 9.627 1.00 98.69 163 THR A CA 1
ATOM 1284 C C . THR A 1 163 ? -5.338 2.081 9.323 1.00 98.69 163 THR A C 1
ATOM 1286 O O . THR A 1 163 ? -5.007 1.803 8.172 1.00 98.69 163 THR A O 1
ATOM 1289 N N . LEU A 1 164 ? -5.203 1.248 10.352 1.00 98.62 164 LEU A N 1
ATOM 1290 C CA . LEU A 1 164 ? -4.891 -0.169 10.217 1.00 98.62 164 LEU A CA 1
ATOM 1291 C C . LEU A 1 164 ? -6.192 -0.961 10.253 1.00 98.62 164 LEU A C 1
ATOM 1293 O O . LEU A 1 164 ? -6.953 -0.851 11.211 1.00 98.62 164 LEU A O 1
ATOM 1297 N N . TYR A 1 165 ? -6.409 -1.786 9.241 1.00 98.69 165 TYR A N 1
ATOM 1298 C CA . TYR A 1 165 ? -7.436 -2.811 9.215 1.00 98.69 165 TYR A CA 1
ATOM 1299 C C . TYR A 1 165 ? -6.764 -4.167 9.401 1.00 98.69 165 TYR A C 1
ATOM 1301 O O . TYR A 1 165 ? -5.970 -4.590 8.564 1.00 98.69 165 TYR A O 1
ATOM 1309 N N . THR A 1 166 ? -7.057 -4.846 10.503 1.00 98.31 166 THR A N 1
ATOM 1310 C CA . THR A 1 166 ? -6.546 -6.191 10.806 1.00 98.31 166 THR A CA 1
ATOM 1311 C C . THR A 1 166 ? -7.571 -6.926 11.664 1.00 98.31 166 THR A C 1
ATOM 1313 O O . THR A 1 166 ? -8.330 -6.278 12.387 1.00 98.31 166 THR A O 1
ATOM 1316 N N . ARG A 1 167 ? -7.661 -8.257 11.557 1.00 96.88 167 ARG A N 1
ATOM 1317 C CA . ARG A 1 167 ? -8.587 -9.084 12.363 1.00 96.88 167 ARG A CA 1
ATOM 1318 C C . ARG A 1 167 ? -10.051 -8.587 12.366 1.00 96.88 167 ARG A C 1
ATOM 1320 O O . ARG A 1 167 ? -10.709 -8.583 13.403 1.00 96.88 167 ARG A O 1
ATOM 1327 N N . GLY A 1 168 ? -10.551 -8.102 11.224 1.00 97.88 168 GLY A N 1
ATOM 1328 C CA . GLY A 1 168 ? -11.917 -7.559 11.085 1.00 97.88 168 GLY A CA 1
ATOM 1329 C C . GLY A 1 168 ? -12.188 -6.246 11.835 1.00 97.88 168 GLY A C 1
ATOM 1330 O O . GLY A 1 168 ? -13.344 -5.883 12.076 1.00 97.88 168 GLY A O 1
ATOM 1331 N N . ARG A 1 169 ? -11.135 -5.540 12.262 1.00 98.31 169 ARG A N 1
ATOM 1332 C CA . ARG A 1 169 ? -11.219 -4.296 13.032 1.00 98.31 169 ARG A CA 1
ATOM 1333 C C . ARG A 1 169 ? -10.387 -3.191 12.398 1.00 98.31 169 ARG A C 1
ATOM 1335 O O . ARG A 1 169 ? -9.378 -3.460 11.753 1.00 98.31 169 ARG A O 1
ATOM 1342 N N . ALA A 1 170 ? -10.811 -1.953 12.625 1.00 98.69 170 ALA A N 1
ATOM 1343 C CA . ALA A 1 170 ? -10.111 -0.738 12.242 1.00 98.69 170 ALA A CA 1
ATOM 1344 C C . ALA A 1 170 ? -9.536 -0.027 13.474 1.00 98.69 170 ALA A C 1
ATOM 1346 O O . ALA A 1 170 ? -10.253 0.207 14.455 1.00 98.69 170 ALA A O 1
ATOM 1347 N N . TYR A 1 171 ? -8.270 0.368 13.374 1.00 98.69 171 TYR A N 1
ATOM 1348 C CA . TYR A 1 171 ? -7.501 1.071 14.395 1.00 98.69 171 TYR A CA 1
ATOM 1349 C C . TYR A 1 171 ? -6.997 2.394 13.828 1.00 98.69 171 TYR A C 1
ATOM 1351 O O . TYR A 1 171 ? -6.362 2.422 12.771 1.00 98.69 171 TYR A O 1
ATOM 1359 N N . ALA A 1 172 ? -7.281 3.497 14.518 1.00 98.62 172 ALA A N 1
ATOM 1360 C CA . ALA A 1 172 ? -6.773 4.805 14.125 1.00 98.62 172 ALA A CA 1
ATOM 1361 C C . ALA A 1 172 ? -5.268 4.887 14.404 1.00 98.62 172 ALA A C 1
ATOM 1363 O O . ALA A 1 172 ? -4.817 4.547 15.499 1.00 98.62 172 ALA A O 1
ATOM 1364 N N . LEU A 1 173 ? -4.502 5.351 13.419 1.00 98.62 173 LEU A N 1
ATOM 1365 C CA . LEU A 1 173 ? -3.052 5.480 13.490 1.00 98.62 173 LEU A CA 1
ATOM 1366 C C . LEU A 1 173 ? -2.610 6.923 13.229 1.00 98.62 173 LEU A C 1
ATOM 1368 O O . LEU A 1 173 ? -3.279 7.682 12.525 1.00 98.62 173 LEU A O 1
ATOM 1372 N N . ARG A 1 174 ? -1.419 7.259 13.717 1.00 98.44 174 ARG A N 1
ATOM 1373 C CA . ARG A 1 174 ? -0.630 8.418 13.291 1.00 98.44 174 ARG A CA 1
ATOM 1374 C C . ARG A 1 174 ? 0.637 7.932 12.601 1.00 98.44 174 ARG A C 1
ATOM 1376 O O . ARG A 1 174 ? 1.258 6.975 13.061 1.00 98.44 174 ARG A O 1
ATOM 1383 N N . TRP A 1 175 ? 1.019 8.602 11.518 1.00 97.81 175 TRP A N 1
ATOM 1384 C CA . TRP A 1 175 ? 2.285 8.360 10.832 1.00 97.81 175 TRP A CA 1
ATOM 1385 C C . TRP A 1 175 ? 3.161 9.611 10.853 1.00 97.81 175 TRP A C 1
ATOM 1387 O O . TRP A 1 175 ? 2.652 10.729 10.770 1.00 97.81 175 TRP A O 1
ATOM 1397 N N . GLU A 1 176 ? 4.474 9.423 10.938 1.00 97.25 176 GLU A N 1
ATOM 1398 C CA . GLU A 1 176 ? 5.477 10.483 10.823 1.00 97.25 176 GLU A CA 1
ATOM 1399 C C . GLU A 1 176 ? 6.668 9.978 10.009 1.00 97.25 176 GLU A C 1
ATOM 1401 O O . GLU A 1 176 ? 7.202 8.900 10.252 1.00 97.25 176 GLU A O 1
ATOM 1406 N N . ARG A 1 177 ? 7.125 10.779 9.054 1.00 96.06 177 ARG A N 1
ATOM 1407 C CA . ARG A 1 177 ? 8.378 10.575 8.337 1.00 96.06 177 ARG A CA 1
ATOM 1408 C C . ARG A 1 177 ? 9.106 11.906 8.246 1.00 96.06 177 ARG A C 1
ATOM 1410 O O . ARG A 1 177 ? 8.709 12.783 7.484 1.00 96.06 177 ARG A O 1
ATOM 1417 N N . ARG A 1 178 ? 10.188 12.045 9.008 1.00 94.69 178 ARG A N 1
ATOM 1418 C CA . ARG A 1 178 ? 10.916 13.315 9.180 1.00 94.69 178 ARG A CA 1
ATOM 1419 C C . ARG A 1 178 ? 11.681 13.758 7.941 1.00 94.69 178 ARG A C 1
ATOM 1421 O O . ARG A 1 178 ? 11.794 14.950 7.675 1.00 94.69 178 ARG A O 1
ATOM 1428 N N . SER A 1 179 ? 12.200 12.804 7.174 1.00 91.94 179 SER A N 1
ATOM 1429 C CA . SER A 1 179 ? 12.994 13.076 5.979 1.00 91.94 179 SER A CA 1
ATOM 1430 C C . SER A 1 179 ? 12.875 11.949 4.954 1.00 91.94 179 SER A C 1
ATOM 1432 O O . SER A 1 179 ? 12.440 10.837 5.257 1.00 91.94 179 SER A O 1
ATOM 1434 N N . ALA A 1 180 ? 13.283 12.218 3.711 1.00 85.75 180 ALA A N 1
ATOM 1435 C CA . ALA A 1 180 ? 13.266 11.210 2.650 1.00 85.75 180 ALA A CA 1
ATOM 1436 C C . ALA A 1 180 ? 14.203 10.021 2.942 1.00 85.75 180 ALA A C 1
ATOM 1438 O O . ALA A 1 180 ? 13.937 8.913 2.479 1.00 85.75 180 ALA A O 1
ATOM 1439 N N . SER A 1 181 ? 15.262 10.230 3.728 1.00 83.12 181 SER A N 1
ATOM 1440 C CA . SER A 1 181 ? 16.217 9.195 4.137 1.00 83.12 181 SER A CA 1
ATOM 1441 C C . SER A 1 181 ? 15.795 8.420 5.387 1.00 83.12 181 SER A C 1
ATOM 1443 O O . SER A 1 181 ? 16.495 7.493 5.781 1.00 83.12 181 SER A O 1
ATOM 1445 N N . GLU A 1 182 ? 14.685 8.783 6.029 1.00 86.75 182 GLU A N 1
ATOM 1446 C CA . GLU A 1 182 ? 14.163 8.103 7.216 1.00 86.75 182 GLU A CA 1
ATOM 1447 C C . GLU A 1 182 ? 12.953 7.223 6.883 1.00 86.75 182 GLU A C 1
ATOM 1449 O O . GLU A 1 182 ? 12.218 7.466 5.917 1.00 86.75 182 GLU A O 1
ATOM 1454 N N . GLY A 1 183 ? 12.770 6.181 7.698 1.00 88.94 183 GLY A N 1
ATOM 1455 C CA . GLY A 1 183 ? 11.582 5.334 7.670 1.00 88.94 183 GLY A CA 1
ATOM 1456 C C . GLY A 1 183 ? 10.358 6.066 8.219 1.00 88.94 183 GLY A C 1
ATOM 1457 O O . GLY A 1 183 ? 10.478 7.095 8.882 1.00 88.94 183 GLY A O 1
ATOM 1458 N N . THR A 1 184 ? 9.173 5.537 7.926 1.00 93.56 184 THR A N 1
ATOM 1459 C CA . THR A 1 184 ? 7.933 6.053 8.521 1.00 93.56 184 THR A CA 1
ATOM 1460 C C . THR A 1 184 ? 7.727 5.401 9.882 1.00 93.56 184 THR A C 1
ATOM 1462 O O . THR A 1 184 ? 7.817 4.181 9.998 1.00 93.56 184 THR A O 1
ATOM 1465 N N . ILE A 1 185 ? 7.475 6.216 10.898 1.00 94.88 185 ILE A N 1
ATOM 1466 C CA . ILE A 1 185 ? 7.112 5.803 12.251 1.00 94.88 185 ILE A CA 1
ATOM 1467 C C . ILE A 1 185 ? 5.588 5.758 12.323 1.00 94.88 185 ILE A C 1
ATOM 1469 O O . ILE A 1 185 ? 4.922 6.683 11.858 1.00 94.88 185 ILE A O 1
ATOM 1473 N N . TRP A 1 186 ? 5.052 4.697 12.922 1.00 96.81 186 TRP A N 1
ATOM 1474 C CA . TRP A 1 186 ? 3.619 4.469 13.070 1.00 96.81 186 TRP A CA 1
ATOM 1475 C C . TRP A 1 186 ? 3.281 4.268 14.537 1.00 96.81 186 TRP A C 1
ATOM 1477 O O . TRP A 1 186 ? 3.938 3.477 15.216 1.00 96.81 186 TRP A O 1
ATOM 1487 N N . ALA A 1 187 ? 2.244 4.955 15.000 1.00 97.56 187 ALA A N 1
ATOM 1488 C CA . ALA A 1 187 ? 1.733 4.817 16.354 1.00 97.56 187 ALA A CA 1
ATOM 1489 C C . ALA A 1 187 ? 0.210 4.684 16.347 1.00 97.56 187 ALA A C 1
ATOM 1491 O O . ALA A 1 187 ? -0.467 5.300 15.517 1.00 97.56 187 ALA A O 1
ATOM 1492 N N . PHE A 1 188 ? -0.338 3.917 17.284 1.00 98.38 188 PHE A N 1
ATOM 1493 C CA . PHE A 1 188 ? -1.774 3.913 17.533 1.00 98.38 188 PHE A CA 1
ATOM 1494 C C . PHE A 1 188 ? -2.211 5.274 18.078 1.00 98.38 188 PHE A C 1
ATOM 1496 O O . PHE A 1 188 ? -1.584 5.842 18.969 1.00 98.38 188 PHE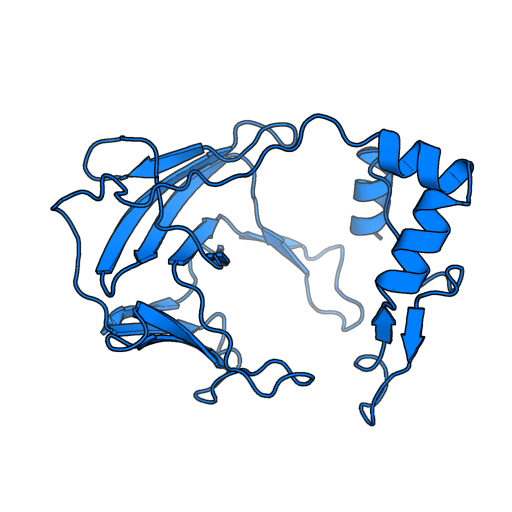 A O 1
ATOM 1503 N N . ALA A 1 189 ? -3.304 5.819 17.547 1.00 98.12 189 ALA A N 1
ATOM 1504 C CA . ALA A 1 189 ? -3.820 7.111 17.992 1.00 98.12 189 ALA A CA 1
ATOM 1505 C C . ALA A 1 189 ? -4.402 7.058 19.416 1.00 98.12 189 ALA A C 1
ATOM 1507 O O . ALA A 1 189 ? -4.477 8.095 20.069 1.00 98.12 189 ALA A O 1
ATOM 1508 N N . ALA A 1 190 ? -4.805 5.869 19.876 1.00 97.56 190 ALA A N 1
ATOM 1509 C CA . ALA A 1 190 ? -5.423 5.657 21.183 1.00 97.56 190 ALA A CA 1
ATOM 1510 C C . ALA A 1 190 ? -4.435 5.846 22.350 1.00 97.56 190 ALA A C 1
ATOM 1512 O O . ALA A 1 190 ? -4.786 6.444 23.364 1.00 97.56 190 ALA A O 1
ATOM 1513 N N . ASP A 1 191 ? -3.199 5.359 22.209 1.00 96.56 191 ASP A N 1
ATOM 1514 C CA . ASP A 1 191 ? -2.223 5.281 23.307 1.00 96.56 191 ASP A CA 1
ATOM 1515 C C . ASP A 1 191 ? -0.794 5.712 22.923 1.00 96.56 191 ASP A C 1
ATOM 1517 O O . ASP A 1 191 ? 0.081 5.798 23.787 1.00 96.56 191 AS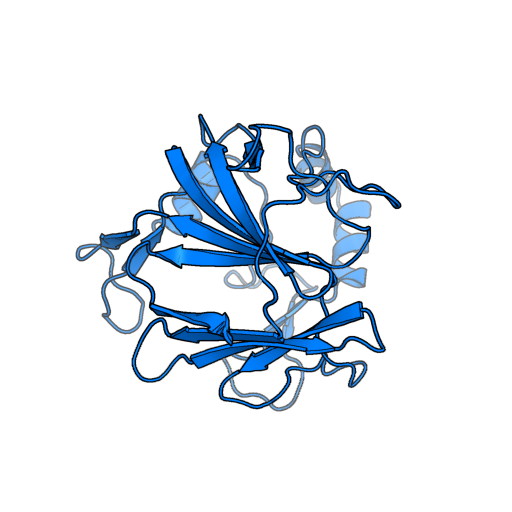P A O 1
ATOM 1521 N N . GLY A 1 192 ? -0.542 6.008 21.644 1.00 97.12 192 GLY A N 1
ATOM 1522 C CA . GLY A 1 192 ? 0.773 6.382 21.128 1.00 97.12 192 GLY A CA 1
ATOM 1523 C C . GLY A 1 192 ? 1.776 5.229 21.045 1.00 97.12 192 GLY A C 1
ATOM 1524 O O . GLY A 1 192 ? 2.943 5.485 20.739 1.00 97.12 192 GLY A O 1
ATOM 1525 N N . GLN A 1 193 ? 1.363 3.984 21.308 1.00 96.81 193 GLN A N 1
ATOM 1526 C CA . GLN A 1 193 ? 2.260 2.835 21.223 1.00 96.81 193 GLN A CA 1
ATOM 1527 C C . GLN A 1 193 ? 2.652 2.546 19.768 1.00 96.81 193 GLN A C 1
ATOM 1529 O O . GLN A 1 193 ? 1.849 2.787 18.857 1.00 96.81 193 GLN A O 1
ATOM 1534 N N . PRO A 1 194 ? 3.875 2.033 19.524 1.00 96.06 194 PRO A N 1
ATOM 1535 C CA . PRO A 1 194 ? 4.289 1.592 18.198 1.00 96.06 194 PRO A CA 1
ATOM 1536 C C . PRO A 1 194 ? 3.310 0.577 17.602 1.00 96.06 194 PRO A C 1
ATOM 1538 O O . PRO A 1 194 ? 2.788 -0.286 18.304 1.00 96.06 194 PRO A O 1
ATOM 1541 N N . VAL A 1 195 ? 3.072 0.670 16.294 1.00 97.00 195 VAL A N 1
ATOM 1542 C CA . VAL A 1 195 ? 2.179 -0.272 15.607 1.00 97.00 195 VAL A CA 1
ATOM 1543 C C . VAL A 1 195 ? 2.874 -1.610 15.377 1.00 97.00 195 VAL A C 1
ATOM 1545 O O . VAL A 1 195 ? 3.882 -1.680 14.672 1.00 97.00 195 VAL A O 1
ATOM 1548 N N . GLU A 1 196 ? 2.260 -2.671 15.892 1.00 96.19 196 GLU A N 1
ATOM 1549 C CA . GLU A 1 196 ? 2.563 -4.064 15.570 1.00 96.19 196 GLU A CA 1
ATOM 1550 C C . GLU A 1 196 ? 1.381 -4.710 14.837 1.00 96.19 196 GLU A C 1
ATOM 1552 O O . GLU A 1 196 ? 0.216 -4.396 15.094 1.00 96.19 196 GLU A O 1
ATOM 1557 N N . MET A 1 197 ? 1.676 -5.625 13.916 1.00 96.00 197 MET A N 1
ATOM 1558 C CA . MET A 1 197 ? 0.679 -6.358 13.130 1.00 96.00 197 MET A CA 1
ATOM 1559 C C . MET A 1 197 ? 0.912 -7.870 13.219 1.00 96.00 197 MET A C 1
ATOM 1561 O O . MET A 1 197 ? 2.048 -8.296 13.436 1.00 96.00 197 MET A O 1
ATOM 1565 N N . PRO A 1 198 ? -0.121 -8.704 13.001 1.00 96.56 198 PRO A N 1
ATOM 1566 C CA . PRO A 1 198 ? 0.104 -10.133 12.824 1.00 96.56 198 PRO A CA 1
ATOM 1567 C C . PRO A 1 198 ? 0.973 -10.383 11.576 1.00 96.56 198 PRO A C 1
ATOM 1569 O O . PRO A 1 198 ? 0.828 -9.652 10.585 1.00 96.56 198 PRO A O 1
ATOM 1572 N N . PRO A 1 199 ? 1.852 -11.404 11.573 1.00 96.31 199 PRO A N 1
ATOM 1573 C CA . PRO A 1 199 ? 2.621 -11.767 10.391 1.00 96.31 199 PRO A CA 1
ATOM 1574 C C . PRO A 1 199 ? 1.715 -12.039 9.188 1.00 96.31 199 PRO A C 1
ATOM 1576 O O . PRO A 1 199 ? 0.645 -12.633 9.309 1.00 96.31 199 PRO A O 1
ATOM 1579 N N . GLY A 1 200 ? 2.149 -11.609 8.005 1.00 95.12 200 GLY A N 1
ATOM 1580 C CA . GLY A 1 200 ? 1.440 -11.871 6.757 1.00 95.12 200 GLY A CA 1
ATOM 1581 C C . GLY A 1 200 ? 1.606 -10.757 5.735 1.00 95.12 200 GLY A C 1
ATOM 1582 O O . GLY A 1 200 ? 2.420 -9.845 5.890 1.00 95.12 200 GLY A O 1
ATOM 1583 N N . GLN A 1 201 ? 0.841 -10.854 4.649 1.00 96.06 201 GLN A N 1
ATOM 1584 C CA . GLN A 1 201 ? 0.856 -9.838 3.608 1.00 96.06 201 GLN A CA 1
ATOM 1585 C C . GLN A 1 201 ? 0.210 -8.546 4.127 1.00 96.06 201 GLN A C 1
ATOM 1587 O O . GLN A 1 201 ? -0.919 -8.553 4.619 1.00 96.06 201 GLN A O 1
ATOM 1592 N N . VAL A 1 202 ? 0.929 -7.434 3.965 1.00 96.75 202 VAL A N 1
ATOM 1593 C CA . VAL A 1 202 ? 0.430 -6.086 4.245 1.00 96.75 202 VAL A CA 1
ATOM 1594 C C . VAL A 1 202 ? 0.095 -5.403 2.928 1.00 96.75 202 VAL A C 1
ATOM 1596 O O . VAL A 1 202 ? 0.958 -5.285 2.055 1.00 96.75 202 VAL A O 1
ATOM 1599 N N . TRP A 1 203 ? -1.134 -4.913 2.795 1.00 97.56 203 TRP A N 1
ATOM 1600 C CA . TRP A 1 203 ? -1.489 -3.985 1.725 1.00 97.56 203 TRP A CA 1
ATOM 1601 C C . TRP A 1 203 ? -1.383 -2.551 2.231 1.00 97.56 203 TRP A C 1
ATOM 1603 O O . TRP A 1 203 ? -2.100 -2.166 3.150 1.00 97.56 203 TRP A O 1
ATOM 1613 N N . TRP A 1 204 ? -0.510 -1.745 1.632 1.00 97.00 204 TRP A N 1
ATOM 1614 C CA . TRP A 1 204 ? -0.354 -0.335 1.987 1.00 97.00 204 TRP A CA 1
ATOM 1615 C C . TRP A 1 204 ? -0.966 0.549 0.904 1.00 97.00 204 TRP A C 1
ATOM 1617 O O . TRP A 1 204 ? -0.419 0.708 -0.184 1.00 97.00 204 TRP A O 1
ATOM 1627 N N . GLU A 1 205 ? -2.116 1.126 1.224 1.00 96.88 205 GLU A N 1
ATOM 1628 C CA . GLU A 1 205 ? -2.863 2.034 0.372 1.00 96.88 205 GLU A CA 1
ATOM 1629 C C . GLU A 1 205 ? -2.573 3.489 0.768 1.00 96.88 205 GLU A C 1
ATOM 1631 O O . GLU A 1 205 ? -2.776 3.883 1.918 1.00 96.88 205 GLU A O 1
ATOM 1636 N N . ILE A 1 206 ? -2.112 4.308 -0.179 1.00 96.50 206 ILE A N 1
ATOM 1637 C CA . ILE A 1 206 ? -1.796 5.722 0.059 1.00 96.50 206 ILE A CA 1
ATOM 1638 C C . ILE A 1 206 ? -2.836 6.585 -0.641 1.00 96.50 206 ILE A C 1
ATOM 1640 O O . ILE A 1 206 ? -2.910 6.637 -1.871 1.00 96.50 206 ILE A O 1
ATOM 1644 N N . LEU A 1 207 ? -3.629 7.293 0.157 1.00 95.88 207 LEU A N 1
ATOM 1645 C CA . LEU A 1 207 ? -4.741 8.097 -0.321 1.00 95.88 207 LEU A CA 1
ATOM 1646 C C . LEU A 1 207 ? -4.532 9.579 -0.005 1.00 95.88 207 LEU A C 1
ATOM 1648 O O . LEU A 1 207 ? -4.049 9.913 1.079 1.00 95.88 207 LEU A O 1
ATOM 1652 N N . PRO A 1 208 ? -4.973 10.492 -0.890 1.00 94.94 208 PRO A N 1
ATOM 1653 C CA . PRO A 1 208 ? -5.092 11.889 -0.514 1.00 94.94 208 PRO A CA 1
ATOM 1654 C C . PRO A 1 208 ? -6.050 12.043 0.681 1.00 94.94 208 PRO A C 1
ATOM 1656 O O . PRO A 1 208 ? -6.991 11.253 0.850 1.00 94.94 208 PRO A O 1
ATOM 1659 N N . VAL A 1 209 ? -5.835 13.061 1.516 1.00 94.81 209 VAL A N 1
ATOM 1660 C CA . VAL A 1 209 ? -6.712 13.353 2.668 1.00 94.81 209 VAL A CA 1
ATOM 1661 C C . VAL A 1 209 ? -8.180 13.516 2.248 1.00 94.81 209 VAL A C 1
ATOM 1663 O O . VAL A 1 209 ? -9.079 13.132 2.988 1.00 94.81 209 VAL A O 1
ATOM 1666 N N . GLU A 1 210 ? -8.432 13.964 1.018 1.00 90.38 210 GLU A N 1
ATOM 1667 C CA . GLU A 1 210 ? -9.762 14.176 0.444 1.00 90.38 210 GLU A CA 1
ATOM 1668 C C . GLU A 1 210 ? -10.399 12.910 -0.154 1.00 90.38 210 GLU A C 1
ATOM 1670 O O . GLU A 1 210 ? -11.569 12.938 -0.544 1.00 90.38 210 GLU A O 1
ATOM 1675 N N . ALA A 1 211 ? -9.666 11.792 -0.263 1.00 91.81 211 ALA A N 1
ATOM 1676 C CA . ALA A 1 211 ? -10.222 10.563 -0.825 1.00 91.81 211 ALA A CA 1
ATOM 1677 C C . ALA A 1 211 ? -11.418 10.075 -0.003 1.00 91.81 211 ALA A C 1
ATOM 1679 O O . ALA A 1 211 ? -11.388 10.037 1.235 1.00 91.81 211 ALA A O 1
ATOM 1680 N N . ARG A 1 212 ? -12.467 9.626 -0.694 1.00 93.12 212 ARG A N 1
ATOM 1681 C CA . ARG A 1 212 ? -13.627 9.057 -0.020 1.00 93.12 212 ARG A CA 1
ATOM 1682 C C . ARG A 1 212 ? -13.338 7.607 0.347 1.00 93.12 212 ARG A C 1
ATOM 1684 O O . ARG A 1 212 ? -13.062 6.787 -0.526 1.00 93.12 212 ARG A O 1
ATOM 1691 N N . LEU A 1 213 ? -13.487 7.308 1.631 1.00 95.62 213 LEU A N 1
ATOM 1692 C CA . LEU A 1 213 ? -13.453 5.963 2.189 1.00 95.62 213 LEU A CA 1
ATOM 1693 C C . LEU A 1 213 ? -14.733 5.759 3.000 1.00 95.62 213 LEU A C 1
ATOM 1695 O O . LEU A 1 213 ? -15.144 6.657 3.736 1.00 95.62 213 LEU A O 1
ATOM 1699 N N . THR A 1 214 ? -15.384 4.615 2.828 1.00 96.06 214 THR A N 1
ATOM 1700 C CA . THR A 1 214 ? -16.563 4.217 3.605 1.00 96.06 214 THR A CA 1
ATOM 1701 C C . THR A 1 214 ? -16.361 2.829 4.182 1.00 96.06 214 THR A C 1
ATOM 1703 O O . THR A 1 214 ? -15.839 1.953 3.497 1.00 96.06 214 THR A O 1
ATOM 1706 N N . GLU A 1 215 ? -16.802 2.640 5.420 1.00 96.88 215 GLU A N 1
ATOM 1707 C CA . GLU A 1 215 ? -16.678 1.387 6.164 1.00 96.88 215 GLU A CA 1
ATOM 1708 C C . GLU A 1 215 ? -18.070 0.857 6.515 1.00 96.88 215 GLU A C 1
ATOM 1710 O O . GLU A 1 215 ? -18.985 1.649 6.768 1.00 96.88 215 GLU A O 1
ATOM 1715 N N . SER A 1 216 ? -18.223 -0.467 6.535 1.00 93.44 216 SER A N 1
ATOM 1716 C CA . SER A 1 216 ? -19.444 -1.164 6.969 1.00 93.44 216 SER A CA 1
ATOM 1717 C C . SER A 1 216 ? -19.145 -2.511 7.606 1.00 93.44 216 SER A C 1
ATOM 1719 O O . SER A 1 216 ? -18.080 -3.082 7.273 1.00 93.44 216 SER A O 1
#

Secondary structure (DSSP, 8-state):
-HHHHHHHHTT-----SSS---TTEEE-SSPPTTTTEEE-HHHHHHHHHH-HHHHHHHTT--S---S-EE-SS----S--EE-SEEEEESSSS-EEEEEEETTTTEEEEEETTEEPB-TTT--B---SEEEEEEE-EEEEEEEE-TTSPEEEEE--SEEEEEEEEETTEEEEEEEEE-STTSPPEEEETTT-PBPEE-SSPEEEEEEETT-EEEE-

Foldseek 3Di:
DVVVVVCVVVVQDDDDVPVVPAPQWDFDDDDDPPPGTDGPPVSVVVCCVPPPVSVVNVVPDDDDDDLAAADQDWPDDPPWAQFQKKWWDPDPQWIKIWGQDLVVQWTFIDTPPHTDADPVPRHGDTWQKEKEAAFAKDWAQPDADPVNHTDIDTDPAAKDWMWMDHSRIIFIKIWHHPDPPGHIFIATPVPRHGDYHHDTDYHYHYGYNPIDMDTD

Sequence (216 aa):
PGALQRFANAGMPYPNGIDGGWPWYQRYGSRGAPHNLYVDLEGMRDALATNTRLKALADRVDELRPPWQFSDEPALPEESRSVNKVDIRTNSYWRFGFTWDAAQEVYLRSDAGVFIEDEATGQALAPTSVIVQRVTQETVYDDPDPGGFPRRLQHLVGSGDATLYTRGRAYALRWERRSASEGTIWAFAADGQPVEMPPGQVWWEILPVEARLTES